Protein AF-A0A1J5CS60-F1 (afdb_monomer)

Secondary structure (DSSP, 8-state):
---------------------HHHHHHHHHHHHHHHHHHHHHHHHHHHTT-----PPPPPP-------------------PPPPPPHHHHHHHHHHHHHHHHHHHTT-HHHHHHHHHHHHHH-TT-HHHHHHHHHHHHHHHHHHHHHHHHHHHHTT-HHHHHHHHHHHHHH-HHHHHHHHHHHHHHHHHHT-HHHHHHHHHHHHHH-GGGTHHHHHHHHHHHHH--

Mean predicted aligned error: 16.59 Å

Solvent-accessible surface area (backbone atoms only — not comparable to full-atom values): 13637 Å² total; per-residue (Å²): 132,89,87,85,89,87,89,83,88,78,90,82,84,78,79,81,74,80,80,73,57,73,76,62,54,54,63,54,51,54,53,53,52,53,54,51,54,51,53,51,53,56,58,54,58,61,67,71,72,66,76,74,78,87,76,79,77,79,78,83,77,82,74,80,78,75,75,82,72,78,79,69,78,72,78,80,76,76,79,73,75,79,76,82,75,56,72,67,41,53,59,50,22,53,50,26,46,54,49,12,52,52,27,44,78,68,70,37,39,75,60,12,36,54,26,17,50,55,16,20,73,55,38,77,87,47,63,67,35,53,54,50,33,53,58,32,52,54,54,50,51,51,50,53,54,48,51,60,28,50,54,30,40,72,74,62,44,44,72,58,21,50,51,52,48,52,54,52,34,70,79,30,62,70,56,35,71,69,47,44,66,65,51,34,52,53,27,51,78,71,66,39,53,72,60,26,54,55,50,51,57,54,49,39,73,77,40,65,87,67,48,78,60,53,64,62,47,55,65,49,52,66,66,76,76,117

Foldseek 3Di:
DDDDDDDDDDDDPDDPPPPPDPVVVVVVVVVVVVVVVVVVVVVVVVVVPPDDDPDDDDDDDDDPDPDDDPDPPDPPPPPDDDDDQPPVLVVQLVVLQVVLVVCVVVVVLVRSLVSLVSSCVSVVPDVVSVVSNVVSVVSVVLVVLLVVLVVCLVVVVPVVSVVSQVVVCVVDVVSLQVCLVVNLVSCVVVVVLVVSLVSVVVNCVVVVVVPPVNVVSVVVVVVVVD

Nearest PDB structures (foldseek):
  8ffv-assembly1_D  TM=4.290E-01  e=7.542E-02  Homo sapiens
  2fbn-assembly1_B  TM=3.773E-01  e=1.662E-01  Plasmodium falciparum
  3edt-assembly1_B  TM=3.743E-01  e=3.270E-01  Homo sapiens
  9hmf-assembly1_K  TM=4.652E-01  e=1.197E+00  Campylobacter jejuni

Radius of gyration: 33.6 Å; Cα contacts (8 Å, |Δi|>4): 109; chains: 1; bounding box: 115×52×81 Å

Structure (mmCIF, N/CA/C/O backbone):
data_AF-A0A1J5CS60-F1
#
_entry.id   AF-A0A1J5CS60-F1
#
loop_
_atom_site.group_PDB
_atom_site.id
_atom_site.type_symbol
_atom_site.label_atom_id
_atom_site.label_alt_id
_atom_site.label_comp_id
_atom_site.label_asym_id
_atom_site.label_entity_id
_atom_site.label_seq_id
_atom_site.pdbx_PDB_ins_code
_atom_site.Cartn_x
_atom_site.Cartn_y
_atom_site.Cartn_z
_atom_site.occupancy
_atom_site.B_iso_or_equiv
_atom_site.auth_seq_id
_atom_site.auth_comp_id
_atom_site.auth_asym_id
_atom_site.auth_atom_id
_atom_site.pdbx_PDB_model_num
ATOM 1 N N . MET A 1 1 ? -62.841 38.268 1.922 1.00 39.94 1 MET A N 1
ATOM 2 C CA . MET A 1 1 ? -63.568 38.955 3.015 1.00 39.94 1 MET A CA 1
ATOM 3 C C . MET A 1 1 ? -63.271 38.228 4.320 1.00 39.94 1 MET A C 1
ATOM 5 O O . MET A 1 1 ? -62.945 37.050 4.265 1.00 39.94 1 MET A O 1
ATOM 9 N N . ASN A 1 2 ? -63.327 38.946 5.444 1.00 38.34 2 ASN A N 1
ATOM 10 C CA . ASN A 1 2 ? -63.118 38.467 6.828 1.00 38.34 2 ASN A CA 1
ATOM 11 C C . ASN A 1 2 ? -64.106 37.310 7.164 1.00 38.34 2 ASN A C 1
ATOM 13 O O . ASN A 1 2 ? -65.092 37.163 6.450 1.00 38.34 2 ASN A O 1
ATOM 17 N N . SER A 1 3 ? -64.004 36.463 8.196 1.00 44.97 3 SER A N 1
ATOM 18 C CA . SER A 1 3 ? -63.265 36.454 9.482 1.00 44.97 3 SER A CA 1
ATOM 19 C C . SER A 1 3 ? -62.973 34.966 9.871 1.00 44.97 3 SER A C 1
ATOM 21 O O . SER A 1 3 ? -63.228 34.096 9.049 1.00 44.97 3 SER A O 1
ATOM 23 N N . ALA A 1 4 ? -62.477 34.536 11.045 1.00 52.34 4 ALA A N 1
ATOM 24 C CA . ALA A 1 4 ? -62.174 35.194 12.325 1.00 52.34 4 ALA A CA 1
ATOM 25 C C . ALA A 1 4 ? -61.036 34.473 13.110 1.00 52.34 4 ALA A C 1
ATOM 27 O O . ALA A 1 4 ? -60.413 33.532 12.632 1.00 52.34 4 ALA A O 1
ATOM 28 N N . PHE A 1 5 ? -60.804 34.938 14.340 1.00 49.06 5 PHE A N 1
ATOM 29 C CA . PHE A 1 5 ? -59.931 34.408 15.395 1.00 49.06 5 PHE A CA 1
ATOM 30 C C . PHE A 1 5 ? -60.430 33.121 16.086 1.00 49.06 5 PHE A C 1
ATOM 32 O O . PHE A 1 5 ? -61.624 32.966 16.325 1.00 49.06 5 PHE A O 1
ATOM 39 N N . GLY A 1 6 ? -59.487 32.314 16.593 1.00 47.84 6 GLY A N 1
ATOM 40 C CA . GLY A 1 6 ? -59.702 31.356 17.687 1.00 47.84 6 GLY A CA 1
ATOM 41 C C . GLY A 1 6 ? -58.472 31.301 18.603 1.00 47.84 6 GLY A C 1
ATOM 42 O O . GLY A 1 6 ? -57.420 30.833 18.182 1.00 47.84 6 GLY A O 1
ATOM 43 N N . SER A 1 7 ? -58.583 31.816 19.834 1.00 51.94 7 SER A N 1
ATOM 44 C CA . SER A 1 7 ? -57.471 31.939 20.793 1.00 51.94 7 SER A CA 1
ATOM 45 C C . SER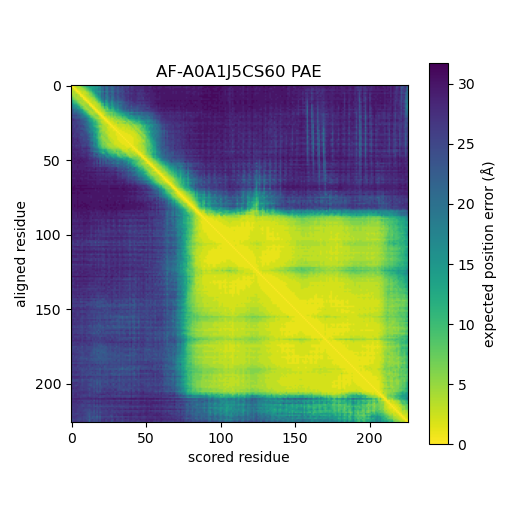 A 1 7 ? -57.743 31.158 22.080 1.00 51.94 7 SER A C 1
ATOM 47 O O . SER A 1 7 ? -58.648 31.512 22.834 1.00 51.94 7 SER A O 1
ATOM 49 N N . GLN A 1 8 ? -56.923 30.137 22.344 1.00 50.88 8 GLN A N 1
ATOM 50 C CA . GLN A 1 8 ? -56.640 29.539 23.657 1.00 50.88 8 GLN A CA 1
ATOM 51 C C . GLN A 1 8 ? -55.189 29.008 23.592 1.00 50.88 8 GLN A C 1
ATOM 53 O O . GLN A 1 8 ? -54.817 28.409 22.592 1.00 50.88 8 GLN A O 1
ATOM 58 N N . GLY A 1 9 ? -54.276 29.192 24.550 1.00 45.28 9 GLY A N 1
ATOM 59 C CA . GLY A 1 9 ? -54.386 29.800 25.877 1.00 45.28 9 GLY A CA 1
ATOM 60 C C . GLY A 1 9 ? -54.192 28.763 26.986 1.00 45.28 9 GLY A C 1
ATOM 61 O O . GLY A 1 9 ? -55.178 28.253 27.500 1.00 45.28 9 GLY A O 1
ATOM 62 N N . GLY A 1 10 ? -52.949 28.458 27.393 1.00 40.25 10 GLY A N 1
ATOM 63 C CA . GLY A 1 10 ? -52.738 27.463 28.460 1.00 40.25 10 GLY A CA 1
ATOM 64 C C . GLY A 1 10 ? -51.298 27.015 28.732 1.00 40.25 10 GLY A C 1
ATOM 65 O O . GLY A 1 10 ? -50.873 25.967 28.275 1.00 40.25 10 GLY A O 1
ATOM 66 N N . ARG A 1 11 ? -50.580 27.815 29.526 1.00 51.34 11 ARG A N 1
ATOM 67 C CA . ARG A 1 11 ? -49.440 27.473 30.409 1.00 51.34 11 ARG A CA 1
ATOM 68 C C . ARG A 1 11 ? -49.130 25.966 30.594 1.00 51.34 11 ARG A C 1
ATOM 70 O O . ARG A 1 11 ? -49.926 25.277 31.215 1.00 51.34 11 ARG A O 1
ATOM 77 N N . PHE A 1 12 ? -47.900 25.540 30.289 1.00 44.69 12 PHE A N 1
ATOM 78 C CA . PHE A 1 12 ? -47.184 24.495 31.050 1.00 44.69 12 PHE A CA 1
ATOM 79 C C . PHE A 1 12 ? -45.662 24.721 30.949 1.00 44.69 12 PHE A C 1
ATOM 81 O O . PHE A 1 12 ? -44.969 24.137 30.124 1.00 44.69 12 PHE A O 1
ATOM 88 N N . PHE A 1 13 ? -45.140 25.632 31.778 1.00 43.56 13 PHE A N 1
ATOM 89 C CA . PHE A 1 13 ? -43.696 25.819 31.972 1.00 43.56 13 PHE A CA 1
ATOM 90 C C . PHE A 1 13 ? -43.310 25.163 33.300 1.00 43.56 13 PHE A C 1
ATOM 92 O O . PHE A 1 13 ? -43.203 25.811 34.344 1.00 43.56 13 PHE A O 1
ATOM 99 N N . GLU A 1 14 ? -43.207 23.837 33.274 1.00 45.25 14 GLU A N 1
ATOM 100 C CA . GLU A 1 14 ? -42.973 23.043 34.473 1.00 45.25 14 GLU A CA 1
ATOM 101 C C . GLU A 1 14 ? -41.503 23.160 34.895 1.00 45.25 14 GLU A C 1
ATOM 103 O O . GLU A 1 14 ? -40.581 22.705 34.217 1.00 45.25 14 GLU A O 1
ATOM 108 N N . ARG A 1 15 ? -41.267 23.852 36.016 1.00 45.16 15 ARG A N 1
ATOM 109 C CA . ARG A 1 15 ? -39.932 23.998 36.602 1.00 45.16 15 ARG A CA 1
ATOM 110 C C . ARG A 1 15 ? -39.453 22.641 37.112 1.00 45.16 15 ARG A C 1
ATOM 112 O O . ARG A 1 15 ? -39.721 22.294 38.261 1.00 45.16 15 ARG A O 1
ATOM 119 N N . SER A 1 16 ? -38.640 21.954 36.315 1.00 45.25 16 SER A N 1
ATOM 120 C CA . SER A 1 16 ? -37.800 20.842 36.768 1.00 45.25 16 SER A CA 1
ATOM 121 C C . SER A 1 16 ? -36.762 21.327 37.788 1.00 45.25 16 SER A C 1
ATOM 123 O O . SER A 1 16 ? -35.587 21.518 37.473 1.00 45.25 16 SER A O 1
ATOM 125 N N . ARG A 1 17 ? -37.189 21.534 39.041 1.00 43.91 17 ARG A N 1
ATOM 126 C CA . ARG A 1 17 ? -36.279 21.597 40.187 1.00 43.91 17 ARG A CA 1
ATOM 127 C C . ARG A 1 17 ? -35.655 20.215 40.338 1.00 43.91 17 ARG A C 1
ATOM 129 O O . ARG A 1 17 ? -36.306 19.291 40.816 1.00 43.91 17 ARG A O 1
ATOM 136 N N . MET A 1 18 ? -34.396 20.082 39.933 1.00 45.91 18 MET A N 1
ATOM 137 C CA . MET A 1 18 ? -33.612 18.880 40.191 1.00 45.91 18 MET A CA 1
ATOM 138 C C . MET A 1 18 ? -33.364 18.743 41.699 1.00 45.91 18 MET A C 1
ATOM 140 O O . MET A 1 18 ? -32.373 19.247 42.222 1.00 45.91 18 MET A O 1
ATOM 144 N N . ASN A 1 19 ? -34.254 18.035 42.397 1.00 48.12 19 ASN A N 1
ATOM 145 C CA . ASN A 1 19 ? -33.949 17.456 43.703 1.00 48.12 19 ASN A CA 1
ATOM 146 C C . ASN A 1 19 ? -32.934 16.322 43.489 1.00 48.12 19 ASN A C 1
ATOM 148 O O . ASN A 1 19 ? -33.299 15.154 43.356 1.00 48.12 19 ASN A O 1
ATOM 152 N N . MET A 1 20 ? -31.646 16.664 43.424 1.00 48.72 20 MET A N 1
ATOM 153 C CA . MET A 1 20 ? -30.581 15.678 43.596 1.00 48.72 20 MET A CA 1
ATOM 154 C C . MET A 1 20 ? -30.631 15.198 45.048 1.00 48.72 20 MET A C 1
ATOM 156 O O . MET A 1 20 ? -30.431 16.000 45.959 1.00 48.72 20 MET A O 1
ATOM 160 N N . SER A 1 21 ? -30.923 13.912 45.276 1.00 55.56 21 SER A N 1
ATOM 161 C CA . SER A 1 21 ? -30.860 13.355 46.630 1.00 55.56 21 SER A CA 1
ATOM 162 C C . SER A 1 21 ? -29.424 13.417 47.159 1.00 55.56 21 SER A C 1
ATOM 164 O O . SER A 1 21 ? -28.458 13.273 46.399 1.00 55.56 21 SER A O 1
ATOM 166 N N . SER A 1 22 ? -29.295 13.623 48.472 1.00 58.19 22 SER A N 1
ATOM 167 C CA . SER A 1 22 ? -28.025 13.686 49.213 1.00 58.19 22 SER A CA 1
ATOM 168 C C . SER A 1 22 ? -27.067 12.549 48.860 1.00 58.19 22 SER A C 1
ATOM 170 O O . SER A 1 22 ? -25.858 12.746 48.747 1.00 58.19 22 SER A O 1
ATOM 172 N N . ASP A 1 23 ? -27.622 11.370 48.609 1.00 57.97 23 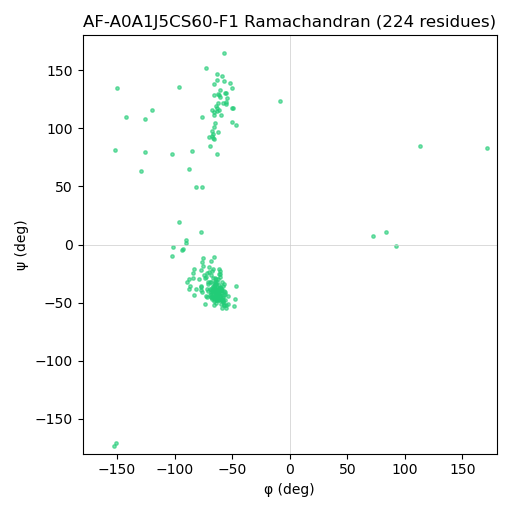ASP A N 1
ATOM 173 C CA . ASP A 1 23 ? -26.885 10.117 48.452 1.00 57.97 23 ASP A CA 1
ATOM 174 C C . ASP A 1 23 ? -26.075 10.086 47.147 1.00 57.97 23 ASP A C 1
ATOM 176 O O . ASP A 1 23 ? -25.055 9.403 47.055 1.00 57.97 23 ASP A O 1
ATOM 180 N N . ARG A 1 24 ? -26.475 10.872 46.134 1.00 53.62 24 ARG A N 1
ATOM 181 C CA . ARG A 1 24 ? -25.712 11.001 44.880 1.00 53.62 24 ARG A CA 1
ATOM 182 C C . ARG A 1 24 ? -24.568 12.010 44.970 1.00 53.62 24 ARG A C 1
ATOM 184 O O . ARG A 1 24 ? -23.639 11.908 44.174 1.00 53.62 24 ARG A O 1
ATOM 191 N N . LEU A 1 25 ? -24.594 12.950 45.918 1.00 55.19 25 LEU A N 1
ATOM 192 C CA . LEU A 1 25 ? -23.499 13.912 46.108 1.00 55.19 25 LEU A CA 1
ATOM 193 C C . LEU A 1 25 ? -22.254 13.245 46.711 1.00 55.19 25 LEU A C 1
ATOM 195 O O . LEU A 1 25 ? -21.144 13.532 46.264 1.00 55.19 25 LEU A O 1
ATOM 199 N N . GLY A 1 26 ? -22.430 12.300 47.643 1.00 59.56 26 GLY A N 1
ATOM 200 C CA . GLY A 1 26 ? -21.318 11.561 48.259 1.00 59.56 26 GLY A CA 1
ATOM 201 C C . GLY A 1 26 ? -20.449 10.814 47.240 1.00 59.56 26 GLY A C 1
ATOM 202 O O . GLY A 1 26 ? -19.235 10.997 47.209 1.00 59.56 26 GLY A O 1
ATOM 203 N N . VAL A 1 27 ? -21.071 10.052 46.332 1.00 67.06 27 VAL A N 1
ATOM 204 C CA . VAL A 1 27 ? -20.361 9.236 45.321 1.00 67.06 27 VAL A CA 1
ATOM 205 C C . VAL A 1 27 ? -19.555 10.088 44.324 1.00 67.06 27 VAL A C 1
ATOM 207 O O . VAL A 1 27 ? -18.525 9.644 43.812 1.00 67.06 27 VAL A O 1
ATOM 210 N N . TRP A 1 28 ? -19.999 11.318 44.043 1.00 67.00 28 TRP A N 1
ATOM 211 C CA . TRP A 1 28 ? -19.264 12.252 43.182 1.00 67.00 28 TRP A CA 1
ATOM 212 C C . TRP A 1 28 ? -18.070 12.898 43.896 1.00 67.00 28 TRP A C 1
ATOM 214 O O . TRP A 1 28 ? -17.006 13.029 43.289 1.00 67.00 28 TRP A O 1
ATOM 224 N N . LEU A 1 29 ? -18.218 13.248 45.178 1.00 68.88 29 LEU A N 1
ATOM 225 C CA . LEU A 1 29 ? -17.122 13.757 46.009 1.00 68.88 29 LEU A CA 1
ATOM 226 C C . LEU A 1 29 ? -16.009 12.715 46.187 1.00 68.88 29 LEU A C 1
ATOM 228 O O . LEU A 1 29 ? -14.842 13.038 45.965 1.00 68.88 29 LEU A O 1
ATOM 232 N N . ASP A 1 30 ? -16.359 11.461 46.482 1.00 73.00 30 ASP A N 1
ATOM 233 C CA . ASP A 1 30 ? -15.384 10.376 46.675 1.00 73.00 30 ASP A CA 1
ATOM 234 C C . ASP A 1 30 ? -14.533 10.133 45.416 1.00 73.00 30 ASP A C 1
ATOM 236 O O . ASP A 1 30 ? -13.304 10.039 45.469 1.00 73.00 30 ASP A O 1
ATOM 240 N N . ARG A 1 31 ? -15.175 10.116 44.238 1.00 78.06 31 ARG A N 1
ATOM 241 C CA . ARG A 1 31 ? -14.473 9.962 42.954 1.00 78.06 31 ARG A CA 1
ATOM 242 C C . ARG A 1 31 ? -13.563 11.148 42.632 1.00 78.06 31 ARG A C 1
ATOM 244 O O . ARG A 1 31 ? -12.471 10.934 42.107 1.00 78.06 31 ARG A O 1
ATOM 251 N N . ALA A 1 32 ? -13.970 12.374 42.960 1.00 77.50 32 ALA A N 1
ATOM 252 C CA . ALA A 1 32 ? -13.137 13.560 42.763 1.00 77.50 32 ALA A CA 1
ATOM 253 C C . ALA A 1 32 ? -11.889 13.547 43.668 1.00 77.50 32 ALA A C 1
ATOM 255 O O . ALA A 1 32 ? -10.787 13.844 43.201 1.00 77.50 32 ALA A O 1
ATOM 256 N N . ILE A 1 33 ? -12.041 13.143 44.935 1.00 80.75 33 ILE A N 1
ATOM 257 C CA . ILE A 1 33 ? -10.931 12.997 45.889 1.00 80.75 33 ILE A CA 1
ATOM 258 C C . ILE A 1 33 ? -9.946 11.925 45.406 1.00 80.75 33 ILE A C 1
ATOM 260 O O . ILE A 1 33 ? -8.737 12.162 45.391 1.00 80.75 33 ILE A O 1
ATOM 264 N N . LEU A 1 34 ? -10.443 10.775 44.942 1.00 80.25 34 LEU A N 1
ATOM 265 C CA . LEU A 1 34 ? -9.596 9.667 44.494 1.00 80.25 34 LEU A CA 1
ATOM 266 C C . LEU A 1 34 ? -8.757 10.037 43.254 1.00 80.25 34 LEU A C 1
ATOM 268 O O . LEU A 1 34 ? -7.566 9.727 43.206 1.00 80.25 34 LEU A O 1
ATOM 272 N N . VAL A 1 35 ? -9.325 10.784 42.299 1.00 83.75 35 VAL A N 1
ATOM 273 C CA . VAL A 1 35 ? -8.575 11.335 41.151 1.00 83.75 35 VAL A CA 1
ATOM 274 C C . VAL A 1 35 ? -7.502 12.336 41.601 1.00 83.75 35 VAL A C 1
ATOM 276 O O . VAL A 1 35 ? -6.379 12.294 41.095 1.00 83.75 35 VAL A O 1
ATOM 279 N N . LEU A 1 36 ? -7.806 13.204 42.575 1.00 83.75 36 LEU A N 1
ATOM 280 C CA . LEU A 1 36 ? -6.845 14.176 43.108 1.00 83.75 36 LEU A CA 1
ATOM 281 C C . LEU A 1 36 ? -5.646 13.484 43.784 1.00 83.75 36 LEU A C 1
ATOM 283 O O . LEU A 1 36 ? -4.498 13.846 43.525 1.00 83.75 36 LEU A O 1
ATOM 287 N N . VAL A 1 37 ? -5.899 12.460 44.606 1.00 83.12 37 VAL A N 1
ATOM 288 C CA . VAL A 1 37 ? -4.853 11.687 45.300 1.00 83.12 37 VAL A CA 1
ATOM 289 C C . VAL A 1 37 ? -3.951 10.953 44.304 1.00 83.12 37 VAL A C 1
ATOM 291 O O . VAL A 1 37 ? -2.727 11.036 44.415 1.00 83.12 37 VAL A O 1
ATOM 294 N N . VAL A 1 38 ? -4.523 10.304 43.282 1.00 82.25 38 VAL A N 1
ATOM 295 C CA . VAL A 1 38 ? -3.739 9.643 42.222 1.00 82.25 38 VAL A CA 1
ATOM 296 C C . VAL A 1 38 ? -2.876 10.655 41.457 1.00 82.25 38 VAL A C 1
ATOM 298 O O . VAL A 1 38 ? -1.692 10.401 41.233 1.00 82.25 38 VAL A O 1
ATOM 301 N N . ALA A 1 39 ? -3.414 11.833 41.121 1.00 78.31 39 ALA A N 1
ATOM 302 C CA . ALA A 1 39 ? -2.652 12.884 40.444 1.00 78.31 39 ALA A CA 1
ATOM 303 C C . ALA A 1 39 ? -1.467 13.402 41.286 1.00 78.31 39 ALA A C 1
ATOM 305 O O . ALA A 1 39 ? -0.387 13.648 40.743 1.00 78.31 39 ALA A O 1
ATOM 306 N N . ILE A 1 40 ? -1.635 13.530 42.608 1.00 78.00 40 ILE A N 1
ATOM 307 C CA . ILE A 1 40 ? -0.562 13.931 43.533 1.00 78.00 40 ILE A CA 1
ATOM 308 C C . ILE A 1 40 ? 0.534 12.855 43.602 1.00 78.00 40 ILE A C 1
ATOM 310 O O . ILE A 1 40 ? 1.716 13.187 43.491 1.00 78.00 40 ILE A O 1
ATOM 314 N N . LEU A 1 41 ? 0.166 11.573 43.713 1.00 75.12 41 LEU A N 1
ATOM 315 C CA . LEU A 1 41 ? 1.128 10.464 43.780 1.00 75.12 41 LEU A CA 1
ATOM 316 C C . LEU A 1 41 ? 1.949 10.318 42.488 1.00 75.12 41 LEU A C 1
ATOM 318 O O . LEU A 1 41 ? 3.175 10.211 42.551 1.00 75.12 41 LEU A O 1
ATOM 322 N N . VAL A 1 42 ? 1.307 10.394 41.316 1.00 72.75 42 VAL A N 1
ATOM 323 C CA . VAL A 1 42 ? 2.000 10.338 40.013 1.00 72.75 42 VAL A CA 1
ATOM 324 C C . VAL A 1 42 ? 2.969 11.516 39.850 1.00 72.75 42 VAL A C 1
ATOM 326 O O . VAL A 1 42 ? 4.100 11.337 39.392 1.00 72.75 42 VAL A O 1
ATOM 329 N N . ARG A 1 43 ? 2.572 12.722 40.279 1.00 64.50 43 ARG A N 1
ATOM 330 C CA . ARG A 1 43 ? 3.419 13.923 40.194 1.00 64.50 43 ARG A CA 1
ATOM 331 C C . ARG A 1 43 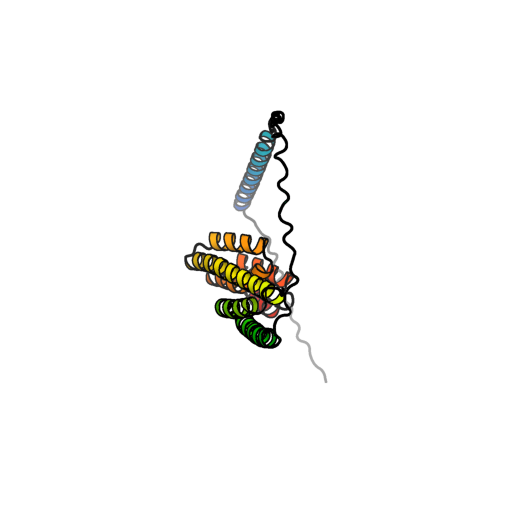? 4.593 13.892 41.180 1.00 64.50 43 ARG A C 1
ATOM 333 O O . ARG A 1 43 ? 5.668 14.385 40.845 1.00 64.50 43 ARG A O 1
ATOM 340 N N . GLY A 1 44 ? 4.414 13.276 42.351 1.00 59.66 44 GLY A N 1
ATOM 341 C CA . GLY A 1 44 ? 5.487 13.022 43.317 1.00 59.66 44 GLY A CA 1
ATOM 342 C C . GLY A 1 44 ? 6.529 12.024 42.802 1.00 59.66 44 GLY A C 1
ATOM 343 O O . GLY A 1 44 ? 7.727 12.294 42.878 1.00 59.66 44 GLY A O 1
ATOM 344 N N . ALA A 1 45 ? 6.090 10.913 42.199 1.00 57.75 45 ALA A N 1
ATOM 345 C CA . ALA A 1 45 ? 6.985 9.892 41.647 1.00 57.75 45 ALA A CA 1
ATOM 346 C C . ALA A 1 45 ? 7.911 10.438 40.540 1.00 57.75 45 ALA A C 1
ATOM 348 O O . ALA A 1 45 ? 9.092 10.086 40.479 1.00 57.75 45 ALA A O 1
ATOM 349 N N . PHE A 1 46 ? 7.410 11.351 39.700 1.00 51.62 46 PHE A N 1
ATOM 350 C CA . PHE A 1 46 ? 8.182 11.922 38.590 1.00 51.62 46 PHE A CA 1
ATOM 351 C C . PHE A 1 46 ? 9.345 12.827 39.046 1.00 51.62 46 PHE A C 1
ATOM 353 O O . PHE A 1 46 ? 10.349 12.948 38.345 1.00 51.62 46 PHE A O 1
ATOM 360 N N . LEU A 1 47 ? 9.251 13.436 40.235 1.00 55.47 47 LEU A N 1
ATOM 361 C CA . LEU A 1 47 ? 10.297 14.310 40.786 1.00 55.47 47 LEU A CA 1
ATOM 362 C C . LEU A 1 47 ? 11.505 13.548 41.358 1.00 55.47 47 LEU A C 1
ATOM 364 O O . LEU A 1 47 ? 12.597 14.110 41.433 1.00 55.47 47 LEU A O 1
ATOM 368 N N . VAL A 1 48 ? 11.344 12.273 41.728 1.00 54.47 48 VAL A N 1
ATOM 369 C CA . VAL A 1 48 ? 12.413 11.472 42.355 1.00 54.47 48 VAL A CA 1
ATOM 370 C C . VAL A 1 48 ? 13.361 10.850 41.317 1.00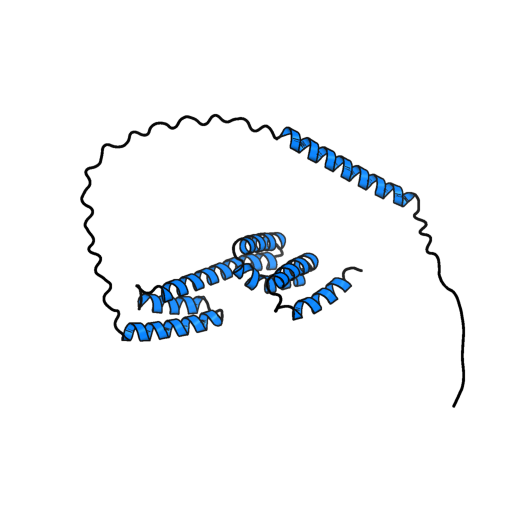 54.47 48 VAL A C 1
ATOM 372 O O . VAL A 1 48 ? 14.551 10.691 41.582 1.00 54.47 48 VAL A O 1
ATOM 375 N N . LEU A 1 49 ? 12.878 10.563 40.103 1.00 52.69 49 LEU A N 1
ATOM 376 C CA . LEU A 1 49 ? 13.642 9.866 39.053 1.00 52.69 49 LEU A CA 1
ATOM 377 C C . LEU A 1 49 ? 14.451 10.794 38.118 1.00 52.69 49 LEU A C 1
ATOM 379 O O . LEU A 1 49 ? 15.131 10.324 37.207 1.00 52.69 49 LEU A O 1
ATOM 383 N N . GLY A 1 50 ? 14.428 12.113 38.343 1.00 48.22 50 GLY A N 1
ATOM 384 C CA . GLY A 1 50 ? 15.078 13.104 37.469 1.00 48.22 50 GLY A CA 1
ATOM 385 C C . GLY A 1 50 ? 16.611 13.202 37.564 1.00 48.22 50 GLY A C 1
ATOM 386 O O . GLY A 1 50 ? 17.236 13.840 36.715 1.00 48.22 50 GLY A O 1
ATOM 387 N N . ARG A 1 51 ? 17.255 12.591 38.569 1.00 54.25 51 ARG A N 1
ATOM 388 C CA . ARG A 1 51 ? 18.718 12.666 38.755 1.00 54.25 51 ARG A CA 1
ATOM 389 C C . ARG A 1 51 ? 19.456 11.609 37.928 1.00 54.25 51 ARG A C 1
ATOM 391 O O . ARG A 1 51 ? 19.899 10.592 38.454 1.00 54.25 51 ARG A O 1
ATOM 398 N N . ARG A 1 52 ? 19.654 11.886 36.634 1.00 55.91 52 ARG A N 1
ATOM 399 C CA . ARG A 1 52 ? 20.603 11.120 35.805 1.00 55.91 52 ARG A CA 1
ATOM 400 C C . ARG A 1 52 ? 22.025 11.253 36.383 1.00 55.91 52 ARG A C 1
ATOM 402 O O . ARG A 1 52 ? 22.480 12.388 36.555 1.00 55.91 52 ARG A O 1
ATOM 409 N N . PRO A 1 53 ? 22.754 10.154 36.654 1.00 52.72 53 PRO A N 1
ATOM 410 C CA . PRO A 1 53 ? 24.165 10.244 37.006 1.00 52.72 53 PRO A CA 1
ATOM 411 C C . PRO A 1 53 ? 24.959 10.772 35.805 1.00 52.72 53 PRO A C 1
ATOM 413 O O . PRO A 1 53 ? 24.737 10.356 34.666 1.00 52.72 53 PRO A O 1
ATOM 416 N N . LYS A 1 54 ? 25.907 11.684 36.053 1.00 51.34 54 LYS A N 1
ATOM 417 C CA . LYS A 1 54 ? 26.888 12.101 35.044 1.00 51.34 54 LYS A CA 1
ATOM 418 C C . LYS A 1 54 ? 27.848 10.938 34.796 1.00 51.34 54 LYS A C 1
ATOM 420 O O . LYS A 1 54 ? 28.842 10.801 35.502 1.00 51.34 54 LYS A O 1
ATOM 425 N N . VAL A 1 55 ? 27.543 10.104 33.807 1.00 59.22 55 VAL A N 1
ATOM 426 C CA . VAL A 1 55 ? 28.488 9.105 33.298 1.00 59.22 55 VAL A CA 1
ATOM 427 C C . VAL A 1 55 ? 29.649 9.865 32.659 1.00 59.22 55 VAL A C 1
ATOM 429 O O . VAL A 1 55 ? 29.461 10.535 31.643 1.00 59.22 55 VAL A O 1
ATOM 432 N N . LEU A 1 56 ? 30.837 9.801 33.269 1.00 58.78 56 LEU A N 1
ATOM 433 C CA . LEU A 1 56 ? 32.055 10.271 32.615 1.00 58.78 56 LEU A CA 1
ATOM 434 C C . LEU A 1 56 ? 32.298 9.384 31.392 1.00 58.78 56 LEU A C 1
ATOM 436 O O . LEU A 1 56 ? 32.467 8.172 31.523 1.00 58.78 56 LEU A O 1
ATOM 440 N N . LEU A 1 57 ? 32.315 9.995 30.210 1.00 67.38 57 LEU A N 1
ATOM 441 C CA . LEU A 1 57 ? 32.746 9.319 28.992 1.00 67.38 57 LEU A CA 1
ATOM 442 C C . LEU A 1 57 ? 34.241 8.981 29.121 1.00 67.38 57 LEU A C 1
ATOM 444 O O . LEU A 1 57 ? 35.025 9.883 29.436 1.00 67.38 57 LEU A O 1
ATOM 448 N N . PRO A 1 58 ? 34.662 7.725 28.884 1.00 63.94 58 PRO A N 1
ATOM 449 C CA . PRO A 1 58 ? 36.079 7.405 28.796 1.00 63.94 58 PRO A CA 1
ATOM 450 C C . PRO A 1 58 ? 36.696 8.140 27.600 1.00 63.94 58 PRO A C 1
ATOM 452 O O . PRO A 1 58 ? 36.075 8.272 26.543 1.00 63.94 58 PRO A O 1
ATOM 455 N N . LEU A 1 59 ? 37.924 8.629 27.780 1.00 66.19 59 LEU A N 1
ATOM 456 C CA . LEU A 1 59 ? 38.675 9.315 26.728 1.00 66.19 59 LEU A CA 1
ATOM 457 C C . LEU A 1 59 ? 38.861 8.396 25.505 1.00 66.19 59 LEU A C 1
ATOM 459 O O . LEU A 1 59 ? 39.047 7.188 25.679 1.00 66.19 59 LEU A O 1
ATOM 463 N N . PRO A 1 60 ? 38.842 8.941 24.274 1.00 58.28 60 PRO A N 1
ATOM 464 C CA . PRO A 1 60 ? 39.038 8.141 23.074 1.00 58.28 60 PRO A CA 1
ATOM 465 C C . PRO A 1 60 ? 40.442 7.531 23.079 1.00 58.28 60 PRO A C 1
ATOM 467 O O . PRO A 1 60 ? 41.446 8.244 23.048 1.00 58.28 60 PRO A O 1
ATOM 470 N N . VAL A 1 61 ? 40.507 6.200 23.099 1.00 64.31 61 VAL A N 1
ATOM 471 C CA . VAL A 1 61 ? 41.761 5.467 22.916 1.00 64.31 61 VAL A CA 1
ATOM 472 C C . VAL A 1 61 ? 42.283 5.786 21.518 1.00 64.31 61 VAL A C 1
ATOM 474 O O . VAL A 1 61 ? 41.585 5.574 20.526 1.00 64.31 61 VAL A O 1
ATOM 477 N N . ALA A 1 62 ? 43.500 6.323 21.438 1.00 51.19 62 ALA A N 1
ATOM 478 C CA . ALA A 1 62 ? 44.133 6.643 20.168 1.00 51.19 62 ALA A CA 1
ATOM 479 C C . ALA A 1 62 ? 44.410 5.348 19.391 1.00 51.19 62 ALA A C 1
ATOM 481 O O . ALA A 1 62 ? 45.368 4.629 19.680 1.00 51.19 62 ALA A O 1
ATOM 482 N N . PHE A 1 63 ? 43.562 5.041 18.408 1.00 61.44 63 PHE A N 1
ATOM 483 C CA . PHE A 1 63 ? 43.819 3.946 17.482 1.00 61.44 63 PHE A CA 1
ATOM 484 C C . PHE A 1 63 ? 45.117 4.238 16.714 1.00 61.44 63 PHE A C 1
ATOM 486 O O . PHE A 1 63 ? 45.247 5.331 16.152 1.00 61.44 63 PHE A O 1
ATOM 493 N N . PRO A 1 64 ? 46.077 3.296 16.659 1.00 62.72 64 PRO A N 1
ATOM 494 C CA . PRO A 1 64 ? 47.273 3.477 15.854 1.00 62.72 64 PRO A CA 1
ATOM 495 C C . PRO A 1 64 ? 46.858 3.576 14.386 1.00 62.72 64 PRO A C 1
ATOM 497 O O . PRO A 1 64 ? 46.330 2.621 13.816 1.00 62.72 64 PRO A O 1
ATOM 500 N N . VAL A 1 65 ? 47.086 4.741 13.778 1.00 59.84 65 VAL A N 1
ATOM 501 C CA . VAL A 1 65 ? 46.870 4.943 12.342 1.00 59.84 65 VAL A CA 1
ATOM 502 C C . VAL A 1 65 ? 47.801 3.975 11.605 1.00 59.84 65 VAL A C 1
ATOM 504 O O . VAL A 1 65 ? 49.021 4.111 11.742 1.00 59.84 65 VAL A O 1
ATOM 507 N N . PRO A 1 66 ? 47.282 2.984 10.854 1.00 60.03 66 PRO A N 1
ATOM 508 C CA . PRO A 1 66 ? 48.140 2.050 10.146 1.00 60.03 66 PRO A CA 1
ATOM 509 C C . PRO A 1 66 ? 48.974 2.824 9.124 1.00 60.03 66 PRO A C 1
ATOM 511 O O . PRO A 1 66 ? 48.439 3.623 8.350 1.00 60.03 66 PRO A O 1
ATOM 514 N N . ALA A 1 67 ? 50.290 2.596 9.146 1.00 57.44 67 ALA A N 1
ATOM 515 C CA . ALA A 1 67 ? 51.235 3.264 8.262 1.00 57.44 67 ALA A CA 1
ATOM 516 C C . ALA A 1 67 ? 50.766 3.164 6.804 1.00 57.44 67 ALA A C 1
ATOM 518 O O . ALA A 1 67 ? 50.338 2.095 6.366 1.00 57.44 67 ALA A O 1
ATOM 519 N N . ALA A 1 68 ? 50.832 4.289 6.085 1.00 57.59 68 ALA A N 1
ATOM 520 C CA . ALA A 1 68 ? 50.208 4.477 4.779 1.00 57.59 68 ALA A CA 1
ATOM 521 C C . ALA A 1 68 ? 50.471 3.296 3.829 1.00 57.59 68 ALA A C 1
ATOM 523 O O . ALA A 1 68 ? 51.550 3.170 3.244 1.00 57.59 68 ALA A O 1
ATOM 524 N N . SER A 1 69 ? 49.456 2.440 3.668 1.00 56.62 69 SER A N 1
ATOM 525 C CA . SER A 1 69 ? 49.490 1.360 2.689 1.00 56.62 69 SER A CA 1
ATOM 526 C C . SER A 1 69 ? 49.704 1.988 1.318 1.00 56.62 69 SER A C 1
ATOM 528 O O . SER A 1 69 ? 48.942 2.874 0.918 1.00 56.62 69 SER A O 1
ATOM 530 N N . ARG A 1 70 ? 50.785 1.581 0.640 1.00 58.69 70 ARG A N 1
ATOM 531 C CA . ARG A 1 70 ? 51.211 2.151 -0.644 1.00 58.69 70 ARG A CA 1
ATOM 532 C C . ARG A 1 70 ? 50.010 2.192 -1.577 1.00 58.69 70 ARG A C 1
ATOM 534 O O . ARG A 1 70 ? 49.452 1.145 -1.901 1.00 58.69 70 ARG A O 1
ATOM 541 N N . ALA A 1 71 ? 49.616 3.398 -1.981 1.00 57.53 71 ALA A N 1
ATOM 542 C CA . ALA A 1 71 ? 48.449 3.607 -2.817 1.00 57.53 71 ALA A CA 1
ATOM 543 C C . ALA A 1 71 ? 48.657 2.907 -4.165 1.00 57.53 71 ALA A C 1
ATOM 545 O O . ALA A 1 71 ? 49.285 3.453 -5.071 1.00 57.53 71 ALA A O 1
ATOM 546 N N . VAL A 1 72 ? 48.126 1.688 -4.288 1.00 68.25 72 VAL A N 1
ATOM 547 C CA . VAL A 1 72 ? 47.959 1.029 -5.580 1.00 68.25 72 VAL A CA 1
ATOM 548 C C . VAL A 1 72 ? 47.140 2.001 -6.428 1.00 68.25 72 VAL A C 1
ATOM 550 O O . VAL A 1 72 ? 46.042 2.372 -5.992 1.00 68.25 72 VAL A O 1
ATOM 553 N N . PRO A 1 73 ? 47.646 2.465 -7.586 1.00 66.12 73 PRO A N 1
ATOM 554 C CA . PRO A 1 73 ? 46.878 3.355 -8.437 1.00 66.12 73 PRO A CA 1
ATOM 555 C C . PRO A 1 73 ? 45.603 2.612 -8.820 1.00 66.12 73 PRO A C 1
ATOM 557 O O . PRO A 1 73 ? 45.652 1.597 -9.518 1.00 66.12 73 PRO A O 1
ATOM 560 N N . ARG A 1 74 ? 44.459 3.078 -8.300 1.00 67.31 74 ARG A N 1
ATOM 561 C CA . ARG A 1 74 ? 43.160 2.497 -8.644 1.00 67.31 74 ARG A CA 1
ATOM 562 C C . ARG A 1 74 ? 43.063 2.537 -10.168 1.00 67.31 74 ARG A C 1
ATOM 564 O O . ARG A 1 74 ? 43.268 3.620 -10.722 1.00 67.31 74 ARG A O 1
ATOM 571 N N . PRO A 1 75 ? 42.796 1.405 -10.847 1.00 68.31 75 PRO A N 1
ATOM 572 C CA . PRO A 1 75 ? 42.702 1.410 -12.295 1.00 68.31 75 PRO A CA 1
ATOM 573 C C . PRO A 1 75 ? 41.655 2.447 -12.682 1.00 68.31 75 PRO A C 1
ATOM 575 O O . PRO A 1 75 ? 40.520 2.398 -12.202 1.00 68.31 75 PRO A O 1
ATOM 578 N N . VAL A 1 76 ? 42.056 3.418 -13.504 1.00 65.50 76 VAL A N 1
ATOM 579 C CA . VAL A 1 76 ? 41.136 4.420 -14.034 1.00 65.50 76 VAL A CA 1
ATOM 580 C C . VAL A 1 76 ? 40.202 3.673 -14.971 1.00 65.50 76 VAL A C 1
ATOM 582 O O . VAL A 1 76 ? 40.521 3.440 -16.137 1.00 65.50 76 VAL A O 1
ATOM 585 N N . VAL A 1 77 ? 39.060 3.244 -14.434 1.00 69.69 77 VAL A N 1
ATOM 586 C CA . VAL A 1 77 ? 37.969 2.667 -15.211 1.00 69.69 77 VAL A CA 1
ATOM 587 C C . VAL A 1 77 ? 37.447 3.791 -16.094 1.00 69.69 77 VAL A C 1
ATOM 589 O O . VAL A 1 77 ? 36.599 4.579 -15.682 1.00 69.69 77 VAL A O 1
ATOM 592 N N . MET A 1 78 ? 38.021 3.892 -17.295 1.00 54.03 78 MET A N 1
ATOM 593 C CA . MET A 1 78 ? 37.576 4.780 -18.361 1.00 54.03 78 MET A CA 1
ATOM 594 C C . MET A 1 78 ? 36.075 4.577 -18.537 1.00 54.03 78 MET A C 1
ATOM 596 O O . MET A 1 78 ? 35.639 3.547 -19.057 1.00 54.03 78 MET A O 1
ATOM 600 N N . TYR A 1 79 ? 35.286 5.545 -18.068 1.00 62.62 79 TYR A N 1
ATOM 601 C CA . TYR A 1 79 ? 33.837 5.506 -18.181 1.00 62.62 79 TYR A CA 1
ATOM 602 C C . TYR A 1 79 ? 33.484 5.608 -19.661 1.00 62.62 79 TYR A C 1
ATOM 604 O O . TYR A 1 79 ? 33.445 6.694 -20.241 1.00 62.62 79 TYR A O 1
ATOM 612 N N . ARG A 1 80 ? 33.281 4.455 -20.303 1.00 57.56 80 ARG A N 1
ATOM 613 C CA . ARG A 1 80 ? 32.826 4.404 -21.686 1.00 57.56 80 ARG A CA 1
ATOM 614 C C . ARG A 1 80 ? 31.409 4.981 -21.695 1.00 57.56 80 ARG A C 1
ATOM 616 O O . ARG A 1 80 ? 30.533 4.353 -21.100 1.00 57.56 80 ARG A O 1
ATOM 623 N N . PRO A 1 81 ? 31.161 6.138 -22.339 1.00 55.38 81 PRO A N 1
ATOM 624 C CA . PRO A 1 81 ? 29.824 6.710 -22.366 1.00 55.38 81 PRO A CA 1
ATOM 625 C C . PRO A 1 81 ? 28.855 5.684 -22.971 1.00 55.38 81 PRO A C 1
ATOM 627 O O . PRO A 1 81 ? 29.243 4.963 -23.904 1.00 55.38 81 PRO A O 1
ATOM 630 N N . PRO A 1 82 ? 27.624 5.571 -22.440 1.00 61.56 82 PRO A N 1
ATOM 631 C CA . PRO A 1 82 ? 26.695 4.534 -22.861 1.00 61.56 82 PRO A CA 1
ATOM 632 C C . PRO A 1 82 ? 26.469 4.615 -24.372 1.00 61.56 82 PRO A C 1
ATOM 634 O O . PRO A 1 82 ? 26.197 5.683 -24.928 1.00 61.56 82 PRO A O 1
ATOM 637 N N . ARG A 1 83 ? 26.594 3.469 -25.057 1.00 63.91 83 ARG A N 1
ATOM 638 C CA . ARG A 1 83 ? 26.219 3.366 -26.473 1.00 63.91 83 ARG A CA 1
ATOM 639 C C . ARG A 1 83 ? 24.768 3.826 -26.602 1.00 63.91 83 ARG A C 1
ATOM 641 O O . ARG A 1 83 ? 23.919 3.339 -25.859 1.00 63.91 83 ARG A O 1
ATOM 648 N N . LYS A 1 84 ? 24.488 4.733 -27.547 1.00 69.81 84 LYS A N 1
ATOM 649 C CA . LYS A 1 84 ? 23.116 5.163 -27.861 1.00 69.81 84 LYS A CA 1
ATOM 650 C C . LYS A 1 84 ? 22.253 3.914 -28.071 1.00 69.81 84 LYS A C 1
ATOM 652 O O . LYS A 1 84 ? 22.547 3.123 -28.967 1.00 69.81 84 LYS A O 1
ATOM 657 N N . VAL A 1 85 ? 21.241 3.728 -27.224 1.00 76.62 85 VAL A N 1
ATOM 658 C CA . VAL A 1 85 ? 20.355 2.557 -27.280 1.00 76.62 85 VAL A CA 1
ATOM 659 C C . VAL A 1 85 ? 19.647 2.512 -28.642 1.00 76.62 85 VAL A C 1
ATOM 661 O O . VAL A 1 85 ? 19.144 3.550 -29.085 1.00 76.62 85 VAL A O 1
ATOM 664 N N . PRO A 1 86 ? 19.612 1.354 -29.332 1.00 80.38 86 PRO A N 1
ATOM 665 C CA . PRO A 1 86 ? 18.931 1.212 -30.613 1.00 80.38 86 PRO A CA 1
ATOM 666 C C . PRO A 1 86 ? 17.478 1.715 -30.568 1.00 80.38 86 PRO A C 1
ATOM 668 O O . PRO A 1 86 ? 16.752 1.401 -29.621 1.00 80.38 86 PRO A O 1
ATOM 671 N N . PRO A 1 87 ? 16.994 2.426 -31.606 1.00 78.62 87 PRO A N 1
ATOM 672 C CA . PRO A 1 87 ? 15.649 3.009 -31.603 1.00 78.62 87 PRO A CA 1
ATOM 673 C C . PRO A 1 87 ? 14.532 1.960 -31.458 1.00 78.62 87 PRO A C 1
ATOM 675 O O . PRO A 1 87 ? 13.484 2.250 -30.884 1.00 78.62 87 PRO A O 1
ATOM 678 N N . MET A 1 88 ? 14.769 0.718 -31.902 1.00 80.75 88 MET A N 1
ATOM 679 C CA . MET A 1 88 ? 13.834 -0.395 -31.698 1.00 80.75 88 MET A CA 1
ATOM 680 C C . MET A 1 88 ? 13.658 -0.761 -30.213 1.00 80.75 88 MET A C 1
ATOM 682 O O . MET A 1 88 ? 12.537 -1.038 -29.794 1.00 80.75 88 MET A O 1
ATOM 686 N N . GLN A 1 89 ? 14.730 -0.718 -29.408 1.00 88.25 89 GLN A N 1
ATOM 687 C CA . GLN A 1 89 ? 14.665 -1.029 -27.972 1.00 88.25 89 GLN A CA 1
ATOM 688 C C . GLN A 1 89 ? 13.869 0.034 -27.211 1.00 88.25 89 GLN A C 1
ATOM 690 O O . GLN A 1 89 ? 13.040 -0.317 -26.376 1.00 88.25 89 GLN A O 1
ATOM 695 N N . ARG A 1 90 ? 14.033 1.317 -27.568 1.00 89.69 90 ARG A N 1
ATOM 696 C CA . ARG A 1 90 ? 13.211 2.413 -27.027 1.00 89.69 90 ARG A CA 1
ATOM 697 C C . ARG A 1 90 ? 11.726 2.226 -27.330 1.00 89.69 90 ARG A C 1
ATOM 699 O O . ARG A 1 90 ? 10.925 2.201 -26.402 1.00 89.69 90 ARG A O 1
ATOM 706 N N . LYS A 1 91 ? 11.359 1.987 -28.595 1.00 92.88 91 LYS A N 1
ATOM 707 C CA . LYS A 1 91 ? 9.954 1.765 -28.986 1.00 92.88 91 LYS A CA 1
ATOM 708 C C . LYS A 1 91 ? 9.325 0.554 -28.276 1.00 92.88 91 LYS A C 1
ATOM 710 O O . LYS A 1 91 ? 8.152 0.607 -27.906 1.00 92.88 91 LYS A O 1
ATOM 715 N N . ALA A 1 92 ? 10.089 -0.523 -28.077 1.00 94.44 92 ALA A N 1
ATOM 716 C CA . ALA A 1 92 ? 9.642 -1.691 -27.317 1.00 94.44 92 ALA A CA 1
ATOM 717 C C . ALA A 1 92 ? 9.449 -1.361 -25.825 1.00 94.44 92 ALA A C 1
ATOM 719 O O . ALA A 1 92 ? 8.393 -1.652 -25.264 1.00 94.44 92 ALA A O 1
ATOM 720 N N . ALA A 1 93 ? 10.419 -0.686 -25.201 1.00 94.19 93 ALA A N 1
ATOM 721 C CA . ALA A 1 93 ? 10.348 -0.278 -23.801 1.00 94.19 93 ALA A CA 1
ATOM 722 C C . ALA A 1 93 ? 9.189 0.694 -23.526 1.00 94.19 93 ALA A C 1
ATOM 724 O O . ALA A 1 93 ? 8.485 0.526 -22.539 1.00 94.19 93 ALA A O 1
ATOM 725 N N . GLU A 1 94 ? 8.908 1.648 -24.419 1.00 95.19 94 GLU A N 1
ATOM 726 C CA . GLU A 1 94 ? 7.705 2.492 -24.346 1.00 95.19 94 GLU A CA 1
ATOM 727 C C . GLU A 1 94 ? 6.402 1.675 -24.360 1.00 95.19 94 GLU A C 1
ATOM 729 O O . GLU A 1 94 ? 5.426 2.048 -23.707 1.00 95.19 94 GLU A O 1
ATOM 734 N N . GLY A 1 95 ? 6.368 0.564 -25.107 1.00 97.50 95 GLY A N 1
ATOM 735 C CA . GLY A 1 95 ? 5.260 -0.392 -25.087 1.00 97.50 95 GLY A CA 1
ATOM 736 C C . GLY A 1 95 ? 5.049 -0.962 -23.688 1.00 97.50 95 GLY A C 1
ATOM 737 O O . GLY A 1 95 ? 3.969 -0.801 -23.119 1.00 97.50 95 GLY A O 1
ATOM 738 N N . TYR A 1 96 ? 6.111 -1.520 -23.108 1.00 97.94 96 TYR A N 1
ATOM 739 C CA . TYR A 1 96 ? 6.098 -2.073 -21.755 1.00 97.94 96 TYR A CA 1
ATOM 740 C C . TYR A 1 96 ? 5.831 -1.020 -20.665 1.00 97.94 96 TYR A C 1
ATOM 742 O O . TYR A 1 96 ? 5.120 -1.307 -19.708 1.00 97.94 96 TYR A O 1
ATOM 750 N N . MET A 1 97 ? 6.293 0.227 -20.819 1.00 97.88 97 MET A N 1
ATOM 751 C CA . MET A 1 97 ? 5.964 1.325 -19.896 1.00 97.88 97 MET A CA 1
ATOM 752 C C . MET A 1 97 ? 4.466 1.667 -19.921 1.00 97.88 97 MET A C 1
ATOM 754 O O . MET A 1 97 ? 3.870 1.911 -18.869 1.00 97.88 97 MET A O 1
ATOM 758 N N . ARG A 1 98 ? 3.830 1.665 -21.104 1.00 98.19 98 ARG A N 1
ATOM 759 C CA . ARG A 1 98 ? 2.374 1.873 -21.237 1.00 98.19 98 ARG A CA 1
ATOM 760 C C . ARG A 1 98 ? 1.580 0.705 -20.654 1.00 98.19 98 ARG A C 1
ATOM 762 O O . ARG A 1 98 ? 0.570 0.931 -19.995 1.00 98.19 98 ARG A O 1
ATOM 769 N N . GLU A 1 99 ? 2.034 -0.523 -20.878 1.00 97.88 99 GLU A N 1
ATOM 770 C CA . GLU A 1 99 ? 1.426 -1.737 -20.329 1.00 97.88 99 GLU A CA 1
ATOM 771 C C . GLU A 1 99 ? 1.546 -1.797 -18.797 1.00 97.88 99 GLU A C 1
ATOM 773 O O . GLU A 1 99 ? 0.536 -1.934 -18.109 1.00 97.88 99 GLU A O 1
ATOM 778 N N . GLY A 1 100 ? 2.741 -1.565 -18.248 1.00 97.81 100 GLY A N 1
ATOM 779 C CA . GLY A 1 100 ? 2.965 -1.483 -16.804 1.00 97.81 100 GLY A CA 1
ATOM 780 C C . GLY A 1 100 ? 2.127 -0.391 -16.143 1.00 97.81 100 GLY A C 1
ATOM 781 O O . GLY A 1 100 ? 1.535 -0.625 -15.094 1.00 97.81 100 GLY A O 1
ATOM 782 N N . SER A 1 101 ? 1.974 0.767 -16.796 1.00 98.00 101 SER A N 1
ATOM 783 C CA . SER A 1 101 ? 1.100 1.847 -16.312 1.00 98.00 101 SER A CA 1
ATOM 784 C C . SER A 1 101 ? -0.383 1.455 -16.311 1.00 98.00 101 SER A C 1
ATOM 786 O O . SER A 1 101 ? -1.113 1.841 -15.401 1.00 98.00 101 SER A O 1
ATOM 788 N N . ARG A 1 102 ? -0.844 0.662 -17.292 1.00 98.44 102 ARG A N 1
ATOM 789 C CA . ARG A 1 102 ? -2.214 0.113 -17.301 1.00 98.44 102 ARG A CA 1
ATOM 790 C C . ARG A 1 102 ? -2.429 -0.862 -16.146 1.00 98.44 102 ARG A C 1
ATOM 792 O O . ARG A 1 102 ? -3.425 -0.731 -15.443 1.00 98.44 102 ARG A O 1
ATOM 799 N N . PHE A 1 103 ? -1.497 -1.790 -15.922 1.00 98.19 103 PHE A N 1
ATOM 800 C CA . PHE A 1 103 ? -1.577 -2.725 -14.798 1.00 98.19 103 PHE A CA 1
ATOM 801 C C . PHE A 1 103 ? -1.503 -2.016 -13.440 1.00 98.19 103 PHE A C 1
ATOM 803 O O . PHE A 1 103 ? -2.284 -2.345 -12.554 1.00 98.19 103 PHE A O 1
ATOM 810 N N . PHE A 1 104 ? -0.639 -1.006 -13.295 1.00 97.62 104 PHE A N 1
ATOM 811 C CA . PHE A 1 104 ? -0.514 -0.208 -12.072 1.00 97.62 104 PHE A CA 1
ATOM 812 C C . PHE A 1 104 ? -1.819 0.524 -11.735 1.00 97.62 104 PHE A C 1
ATOM 814 O O . PHE A 1 104 ? -2.316 0.422 -10.619 1.00 97.62 104 PHE A O 1
ATOM 821 N N . ASN A 1 105 ? -2.424 1.198 -12.718 1.00 96.44 105 ASN A N 1
ATOM 822 C CA . ASN A 1 105 ? -3.700 1.896 -12.535 1.00 96.44 105 ASN A CA 1
ATOM 823 C C . ASN A 1 105 ? -4.881 0.941 -12.277 1.00 96.44 105 ASN A C 1
ATOM 825 O O . ASN A 1 105 ? -5.901 1.368 -11.746 1.00 96.44 105 ASN A O 1
ATOM 829 N N . ALA A 1 106 ? -4.752 -0.334 -12.652 1.00 96.56 106 ALA A N 1
ATOM 830 C CA . ALA A 1 106 ? -5.725 -1.386 -12.371 1.00 96.56 106 ALA A CA 1
ATOM 831 C C . ALA A 1 106 ? -5.473 -2.116 -11.032 1.00 96.56 106 ALA A C 1
ATOM 833 O O . ALA A 1 106 ? -6.149 -3.103 -10.755 1.00 96.56 106 ALA A O 1
ATOM 834 N N . GLY A 1 107 ? -4.484 -1.693 -10.230 1.00 94.62 107 GLY A N 1
ATOM 835 C CA . GLY A 1 107 ? -4.100 -2.364 -8.978 1.00 94.62 107 GLY A CA 1
ATOM 836 C C . GLY A 1 107 ? -3.370 -3.702 -9.168 1.00 94.62 107 GLY A C 1
ATOM 837 O O . GLY A 1 107 ? -3.096 -4.406 -8.207 1.00 94.62 107 GLY A O 1
ATOM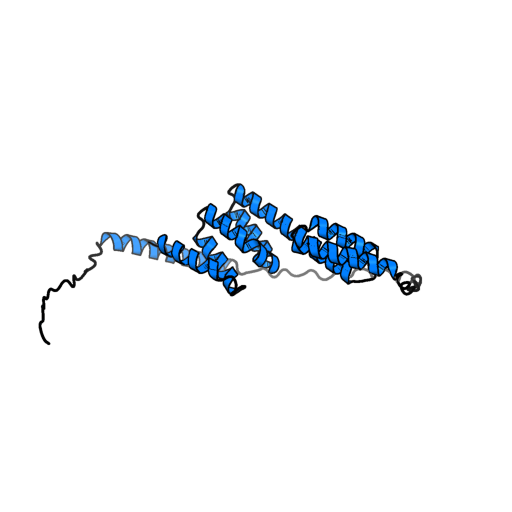 838 N N . SER A 1 108 ? -3.016 -4.086 -10.398 1.00 97.19 108 SER A N 1
ATOM 839 C CA . SER A 1 108 ? -2.288 -5.331 -10.672 1.00 97.19 108 SER A CA 1
ATOM 840 C C . SER A 1 108 ? -0.777 -5.106 -10.563 1.00 97.19 108 SER A C 1
ATOM 842 O O . SER A 1 108 ? -0.033 -5.190 -11.544 1.00 97.19 108 SER A O 1
ATOM 844 N N . PHE A 1 109 ? -0.302 -4.779 -9.359 1.00 97.06 109 PHE A N 1
ATOM 845 C CA . PHE A 1 109 ? 1.087 -4.365 -9.137 1.00 97.06 109 PHE A CA 1
ATOM 846 C C . PHE A 1 109 ? 2.103 -5.458 -9.505 1.00 97.06 109 PHE A C 1
ATOM 848 O O . PHE A 1 109 ? 3.137 -5.164 -10.100 1.00 97.06 109 PHE A O 1
ATOM 855 N N . THR A 1 110 ? 1.789 -6.739 -9.293 1.00 96.94 110 THR A N 1
ATOM 856 C CA . THR A 1 110 ? 2.670 -7.849 -9.712 1.00 96.94 110 THR A CA 1
ATOM 857 C C . THR A 1 110 ? 2.829 -7.959 -11.237 1.00 96.94 110 THR A C 1
ATOM 859 O O . THR A 1 110 ? 3.914 -8.303 -11.715 1.00 96.94 110 THR A O 1
ATOM 862 N N . ALA A 1 111 ? 1.792 -7.636 -12.019 1.00 97.56 111 ALA A N 1
ATOM 863 C CA . ALA A 1 111 ? 1.868 -7.560 -13.480 1.00 97.56 111 ALA A CA 1
ATOM 864 C C . ALA A 1 111 ? 2.578 -6.274 -13.938 1.00 97.56 111 ALA A C 1
ATOM 866 O O . ALA A 1 111 ? 3.446 -6.325 -14.813 1.00 97.56 111 ALA A O 1
ATOM 867 N N . ALA A 1 112 ? 2.292 -5.144 -13.284 1.00 98.38 112 ALA A N 1
ATOM 868 C CA . ALA A 1 112 ? 2.963 -3.869 -13.529 1.00 98.38 112 ALA A CA 1
ATOM 869 C C . ALA A 1 112 ? 4.482 -3.977 -13.328 1.00 98.38 112 ALA A C 1
ATOM 871 O O . ALA A 1 112 ? 5.252 -3.559 -14.190 1.00 98.38 112 ALA A O 1
ATOM 872 N N . ARG A 1 113 ? 4.913 -4.622 -12.235 1.00 98.25 113 ARG A N 1
ATOM 873 C CA . ARG A 1 113 ? 6.320 -4.884 -11.906 1.00 98.25 113 ARG A CA 1
ATOM 874 C C . ARG A 1 113 ? 7.024 -5.640 -13.029 1.00 98.25 113 ARG A C 1
ATOM 876 O O . ARG A 1 113 ? 8.098 -5.227 -13.453 1.00 98.25 113 ARG A O 1
ATOM 883 N N . LYS A 1 114 ? 6.411 -6.711 -13.552 1.00 98.31 114 LYS A N 1
ATOM 884 C CA . LYS A 1 114 ? 6.965 -7.491 -14.674 1.00 98.31 114 LYS A CA 1
ATOM 885 C C . LYS A 1 114 ? 7.178 -6.617 -15.913 1.00 98.31 114 LYS A C 1
ATOM 887 O O . LYS A 1 114 ? 8.267 -6.645 -16.477 1.00 98.31 114 LYS A O 1
ATOM 892 N N . ALA A 1 115 ? 6.184 -5.813 -16.292 1.00 98.00 115 ALA A N 1
ATOM 893 C CA . ALA A 1 115 ? 6.279 -4.921 -17.448 1.00 98.00 115 ALA A CA 1
ATOM 894 C C . ALA A 1 115 ? 7.319 -3.795 -17.253 1.00 98.00 115 ALA A C 1
ATOM 896 O O . ALA A 1 115 ? 8.091 -3.487 -18.159 1.00 98.00 115 ALA A O 1
ATOM 897 N N . PHE A 1 116 ? 7.417 -3.195 -16.065 1.00 98.12 116 PHE A N 1
ATOM 898 C CA . PHE A 1 116 ? 8.442 -2.177 -15.818 1.00 98.12 116 PHE A CA 1
ATOM 899 C C . PHE A 1 116 ? 9.859 -2.763 -15.742 1.00 98.12 116 PHE A C 1
ATOM 901 O O . PHE A 1 116 ? 10.792 -2.137 -16.244 1.00 98.12 116 PHE A O 1
ATOM 908 N N . LEU A 1 117 ? 10.032 -3.983 -15.220 1.00 97.94 117 LEU A N 1
ATOM 909 C CA . LEU A 1 117 ? 11.313 -4.696 -15.262 1.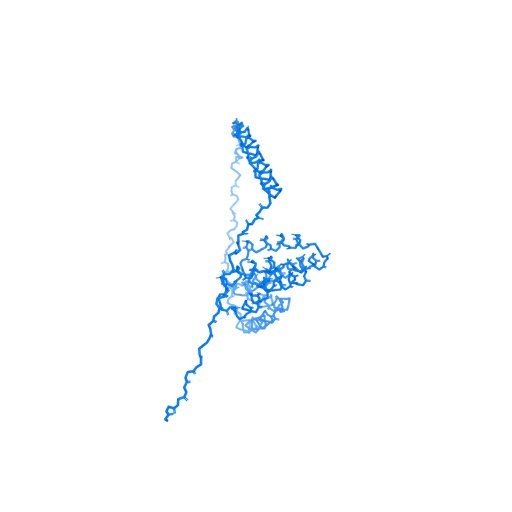00 97.94 117 LEU A CA 1
ATOM 910 C C . LEU A 1 117 ? 11.738 -5.035 -16.702 1.00 97.94 117 LEU A C 1
ATOM 912 O O . LEU A 1 117 ? 12.914 -4.878 -17.031 1.00 97.94 117 LEU A O 1
ATOM 916 N N . THR A 1 118 ? 10.818 -5.429 -17.596 1.00 97.44 118 THR A N 1
ATOM 9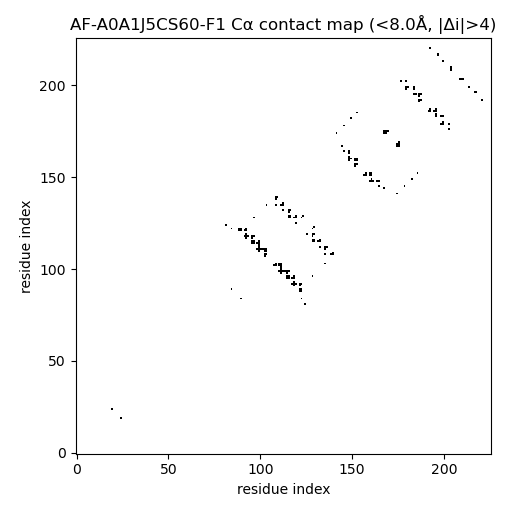17 C CA . THR A 1 118 ? 11.163 -5.628 -19.019 1.00 97.44 118 THR A CA 1
ATOM 918 C C . THR A 1 118 ? 11.514 -4.311 -19.715 1.00 97.44 118 THR A C 1
ATOM 920 O O . THR A 1 118 ? 12.471 -4.276 -20.491 1.00 97.44 118 THR A O 1
ATOM 923 N N . ALA A 1 119 ? 10.834 -3.204 -19.396 1.00 96.50 119 ALA A N 1
ATOM 924 C CA . ALA A 1 119 ? 11.223 -1.874 -19.872 1.00 96.50 119 ALA A CA 1
ATOM 925 C C . ALA A 1 119 ? 12.617 -1.450 -19.362 1.00 96.50 119 ALA A C 1
ATOM 927 O O . ALA A 1 119 ? 13.420 -0.923 -20.133 1.00 96.50 119 ALA A O 1
ATOM 928 N N . GLN A 1 120 ? 12.934 -1.721 -18.092 1.00 95.56 120 GLN A N 1
ATOM 929 C CA . GLN A 1 120 ? 14.234 -1.422 -17.486 1.00 95.56 120 GLN A CA 1
ATOM 930 C C . GLN A 1 120 ? 15.363 -2.264 -18.093 1.00 95.56 120 GLN A C 1
ATOM 932 O O . GLN A 1 120 ? 16.440 -1.735 -18.352 1.00 95.56 120 GLN A O 1
ATOM 937 N N . ALA A 1 121 ? 15.120 -3.543 -18.389 1.00 94.69 121 ALA A N 1
ATOM 938 C CA . ALA A 1 121 ? 16.093 -4.405 -19.062 1.00 94.69 121 ALA A CA 1
ATOM 939 C C . ALA A 1 121 ? 16.435 -3.919 -20.486 1.00 94.69 121 ALA A C 1
ATOM 941 O O . ALA A 1 121 ? 17.568 -4.078 -20.940 1.00 94.69 121 ALA A O 1
ATOM 942 N N . LEU A 1 122 ? 15.475 -3.296 -21.180 1.00 93.44 122 LEU A N 1
ATOM 943 C CA . LEU A 1 122 ? 15.680 -2.685 -22.498 1.00 93.44 122 LEU A CA 1
ATOM 944 C C . LEU A 1 122 ? 16.361 -1.308 -22.428 1.00 93.44 122 LEU A C 1
ATOM 946 O O . LEU A 1 122 ? 17.068 -0.936 -23.364 1.00 93.44 122 LEU A O 1
ATOM 950 N N . LEU A 1 123 ? 16.157 -0.553 -21.343 1.00 91.75 123 LEU A N 1
ATOM 951 C CA . LEU A 1 123 ? 16.699 0.796 -21.137 1.00 91.75 123 LEU A CA 1
ATOM 952 C C . LEU A 1 123 ? 17.405 0.931 -19.768 1.00 91.75 123 LEU A C 1
ATOM 954 O O . LEU A 1 123 ? 16.999 1.752 -18.944 1.00 91.75 123 LEU A O 1
ATOM 958 N N . PRO A 1 124 ? 18.496 0.181 -19.513 1.00 89.12 124 PRO A N 1
ATOM 959 C CA . PRO A 1 124 ? 19.114 0.086 -18.183 1.00 89.12 124 PRO A CA 1
ATOM 960 C C . PRO A 1 124 ? 19.796 1.377 -17.705 1.00 89.12 124 PRO A C 1
ATOM 962 O O . PRO A 1 124 ? 20.130 1.498 -16.530 1.00 89.12 124 PRO A O 1
ATOM 965 N N . PHE A 1 125 ? 20.017 2.339 -18.607 1.00 88.38 125 PHE A N 1
ATOM 966 C CA . PHE A 1 125 ? 20.620 3.642 -18.308 1.00 88.38 125 PHE A CA 1
ATOM 967 C C . PHE A 1 125 ? 19.592 4.779 -18.200 1.00 88.38 125 PHE A C 1
ATOM 969 O O . PHE A 1 125 ? 19.980 5.916 -17.936 1.00 88.38 125 PHE A O 1
ATOM 976 N N . GLU A 1 126 ? 18.302 4.511 -18.426 1.00 89.19 126 GLU A N 1
ATOM 977 C CA . GLU A 1 126 ? 17.250 5.520 -18.288 1.00 89.19 126 GLU A CA 1
ATOM 978 C C . GLU A 1 126 ? 16.597 5.416 -16.904 1.00 89.19 126 GLU A C 1
ATOM 980 O O . GLU A 1 126 ? 16.284 4.331 -16.416 1.00 89.19 126 GLU A O 1
ATOM 985 N N . SER A 1 127 ? 16.384 6.559 -16.251 1.00 92.81 127 SER A N 1
ATOM 986 C CA . SER A 1 127 ? 15.820 6.606 -14.898 1.00 92.81 127 SER A CA 1
ATOM 987 C C . SER A 1 127 ? 14.327 6.276 -14.856 1.00 92.81 127 SER A C 1
ATOM 989 O O . SER A 1 127 ? 13.854 5.769 -13.842 1.00 92.81 127 SER A O 1
ATOM 991 N N . ALA A 1 128 ? 13.579 6.534 -15.934 1.00 92.56 128 ALA A N 1
ATOM 992 C CA . ALA A 1 128 ? 12.122 6.415 -15.935 1.00 92.56 128 ALA A CA 1
ATOM 993 C C . ALA A 1 128 ? 11.610 4.978 -15.672 1.00 92.56 128 ALA A C 1
ATOM 995 O O . ALA A 1 128 ? 10.747 4.831 -14.804 1.00 92.56 128 ALA A O 1
ATOM 996 N N . PRO A 1 129 ? 12.142 3.905 -16.302 1.00 93.81 129 PRO A N 1
ATOM 997 C CA . PRO A 1 129 ? 11.766 2.537 -15.938 1.00 93.81 129 PRO A CA 1
ATOM 998 C C . PRO A 1 129 ? 12.166 2.168 -14.506 1.00 93.81 129 PRO A C 1
ATOM 1000 O O . PRO A 1 129 ? 11.377 1.555 -13.795 1.00 93.81 129 PRO A O 1
ATOM 1003 N N . ALA A 1 130 ? 13.352 2.584 -14.046 1.00 95.00 130 ALA A N 1
ATOM 1004 C CA . ALA A 1 130 ? 13.822 2.298 -12.688 1.00 95.00 130 ALA A CA 1
ATOM 1005 C C . ALA A 1 130 ? 12.939 2.960 -11.610 1.00 95.00 130 ALA A C 1
ATOM 1007 O O . ALA A 1 130 ? 12.572 2.322 -10.625 1.00 95.00 130 ALA A O 1
ATOM 1008 N N . GLN A 1 131 ? 12.536 4.217 -11.825 1.00 96.94 131 GLN A N 1
ATOM 1009 C CA . GLN A 1 131 ? 11.581 4.925 -10.967 1.00 96.94 131 GLN A CA 1
ATOM 1010 C C . GLN A 1 131 ? 10.192 4.277 -10.999 1.00 96.94 131 GLN A C 1
ATOM 1012 O O . GLN A 1 131 ? 9.525 4.215 -9.968 1.00 96.94 131 GLN A O 1
ATOM 1017 N N . ALA A 1 132 ? 9.752 3.776 -12.158 1.00 97.25 132 ALA A N 1
ATOM 1018 C CA . ALA A 1 132 ? 8.495 3.046 -12.261 1.00 97.25 132 ALA A CA 1
ATOM 1019 C C . ALA A 1 132 ? 8.536 1.742 -11.449 1.00 97.25 132 ALA A C 1
ATOM 1021 O O . ALA A 1 132 ? 7.636 1.530 -10.644 1.00 97.25 132 ALA A O 1
ATOM 1022 N N . VAL A 1 133 ? 9.599 0.932 -11.572 1.00 97.94 133 VAL A N 1
ATOM 1023 C CA . VAL A 1 133 ? 9.802 -0.273 -10.743 1.00 97.94 133 VAL A CA 1
ATOM 1024 C C . VAL A 1 133 ? 9.755 0.078 -9.254 1.00 97.94 133 VAL A C 1
ATOM 1026 O O . VAL A 1 133 ? 8.947 -0.504 -8.540 1.00 97.94 133 VAL A O 1
ATOM 1029 N N . ALA A 1 134 ? 10.525 1.072 -8.797 1.00 97.50 134 ALA A N 1
ATOM 1030 C CA . ALA A 1 134 ? 10.550 1.474 -7.385 1.00 97.50 134 ALA A CA 1
ATOM 1031 C C . ALA A 1 134 ? 9.163 1.881 -6.843 1.00 97.50 134 ALA A C 1
ATOM 1033 O O . ALA A 1 134 ? 8.794 1.500 -5.735 1.00 97.50 134 ALA A O 1
ATOM 1034 N N . ARG A 1 135 ? 8.355 2.593 -7.643 1.00 96.31 135 ARG A N 1
ATOM 1035 C CA . ARG A 1 135 ? 6.964 2.933 -7.288 1.00 96.31 135 ARG A CA 1
ATOM 1036 C C . ARG A 1 135 ? 6.044 1.715 -7.181 1.00 96.31 135 ARG A C 1
ATOM 1038 O O . ARG A 1 135 ? 5.057 1.780 -6.456 1.00 96.31 135 ARG A O 1
ATOM 1045 N N . VAL A 1 136 ? 6.317 0.640 -7.922 1.00 97.94 136 VAL A N 1
ATOM 1046 C CA . VAL A 1 136 ? 5.533 -0.600 -7.836 1.00 97.94 136 VAL A CA 1
ATOM 1047 C C . VAL A 1 136 ? 5.972 -1.461 -6.658 1.00 97.94 136 VAL A C 1
ATOM 1049 O O . VAL A 1 136 ? 5.108 -2.021 -5.998 1.00 97.94 136 VAL A O 1
ATOM 1052 N N . GLU A 1 137 ? 7.273 -1.532 -6.360 1.00 97.62 137 GLU A N 1
ATOM 1053 C CA . GLU A 1 137 ? 7.771 -2.236 -5.167 1.00 97.62 137 GLU A CA 1
ATOM 1054 C C . GLU A 1 137 ? 7.172 -1.627 -3.892 1.00 97.62 137 GLU A C 1
ATOM 1056 O O . GLU A 1 137 ? 6.575 -2.353 -3.108 1.00 97.62 137 GLU A O 1
ATOM 1061 N N . SER A 1 138 ? 7.189 -0.294 -3.755 1.00 96.50 138 SER A N 1
ATOM 1062 C CA . SER A 1 138 ? 6.526 0.408 -2.641 1.00 96.50 138 SER A CA 1
ATOM 1063 C C . SER A 1 138 ? 5.028 0.069 -2.539 1.00 96.50 138 SER A C 1
ATOM 1065 O O . SER A 1 138 ? 4.539 -0.187 -1.444 1.00 96.50 138 SER A O 1
ATOM 1067 N N . LYS A 1 139 ? 4.296 -0.035 -3.661 1.00 96.62 139 LYS A N 1
ATOM 1068 C CA . LYS A 1 139 ? 2.878 -0.447 -3.626 1.00 96.62 139 LYS A CA 1
ATOM 1069 C C . LYS A 1 139 ? 2.663 -1.930 -3.297 1.00 96.62 139 LYS A C 1
ATOM 1071 O O . LYS A 1 139 ? 1.613 -2.275 -2.768 1.00 96.62 139 LYS A O 1
ATOM 1076 N N . LEU A 1 140 ? 3.637 -2.800 -3.560 1.00 97.25 140 LEU A N 1
ATOM 1077 C CA . LEU A 1 140 ? 3.603 -4.198 -3.116 1.00 97.25 140 LEU A CA 1
ATOM 1078 C C . LEU A 1 140 ? 3.951 -4.326 -1.625 1.00 97.25 140 LEU A C 1
ATOM 1080 O O . LEU A 1 140 ? 3.367 -5.152 -0.929 1.00 97.25 140 LEU A O 1
ATOM 1084 N N . GLU A 1 141 ? 4.878 -3.517 -1.115 1.00 97.12 141 GLU A N 1
ATOM 1085 C CA . GLU A 1 141 ? 5.188 -3.424 0.318 1.00 97.12 141 GLU A CA 1
ATOM 1086 C C . GLU A 1 141 ? 3.957 -2.944 1.106 1.00 97.12 141 GLU A C 1
ATOM 1088 O O . GLU A 1 141 ? 3.538 -3.624 2.045 1.00 97.12 141 GLU A O 1
ATOM 1093 N N . ASP A 1 142 ? 3.305 -1.876 0.637 1.00 97.25 142 ASP A N 1
ATOM 1094 C CA . ASP A 1 142 ? 1.996 -1.396 1.099 1.00 97.25 142 ASP A CA 1
ATOM 1095 C C . ASP A 1 142 ? 0.946 -2.520 1.191 1.00 97.25 142 ASP A C 1
ATOM 1097 O O . ASP A 1 142 ? 0.321 -2.704 2.237 1.00 97.25 142 ASP A O 1
ATOM 1101 N N . GLU A 1 143 ? 0.739 -3.284 0.108 1.00 97.06 143 GLU A N 1
ATOM 1102 C CA . GLU A 1 143 ? -0.234 -4.389 0.076 1.00 97.06 143 GLU A CA 1
ATOM 1103 C C . GLU A 1 143 ? 0.097 -5.491 1.090 1.00 97.06 143 GLU A C 1
ATOM 1105 O O . GLU A 1 143 ? -0.807 -6.030 1.732 1.00 97.06 143 GLU A O 1
ATOM 1110 N N . ASN A 1 144 ? 1.381 -5.817 1.271 1.00 97.56 144 ASN A N 1
ATOM 1111 C CA . ASN A 1 144 ? 1.822 -6.822 2.239 1.00 97.56 144 ASN A CA 1
ATOM 1112 C C . ASN A 1 144 ? 1.599 -6.357 3.690 1.00 97.56 144 ASN A C 1
ATOM 1114 O O . ASN A 1 144 ? 1.112 -7.131 4.520 1.00 97.56 144 ASN A O 1
ATOM 1118 N N . VAL A 1 145 ? 1.906 -5.091 3.996 1.00 98.12 145 VAL A N 1
ATOM 1119 C CA . VAL A 1 145 ? 1.635 -4.477 5.308 1.00 98.12 145 VAL A CA 1
ATOM 1120 C C . VAL A 1 145 ? 0.130 -4.455 5.578 1.00 98.12 145 VAL A C 1
ATOM 1122 O O . VAL A 1 145 ? -0.319 -4.904 6.637 1.00 98.12 145 VAL A O 1
ATOM 1125 N N . TRP A 1 146 ? -0.666 -4.017 4.599 1.00 97.81 146 TRP A N 1
ATOM 1126 C CA . TRP A 1 146 ? -2.123 -4.005 4.694 1.00 97.81 146 TRP A CA 1
ATOM 1127 C C . TRP A 1 146 ? -2.718 -5.403 4.902 1.00 97.81 146 TRP A C 1
ATOM 1129 O O . TRP A 1 146 ? -3.566 -5.582 5.779 1.00 97.81 146 TRP A O 1
ATOM 1139 N N . ALA A 1 147 ? -2.252 -6.415 4.165 1.00 98.06 147 ALA A N 1
ATOM 1140 C CA . ALA A 1 147 ? -2.692 -7.796 4.346 1.00 98.06 147 ALA A CA 1
ATOM 1141 C C . ALA A 1 147 ? -2.443 -8.278 5.787 1.00 98.06 147 ALA A C 1
ATOM 1143 O O . ALA A 1 147 ? -3.339 -8.854 6.409 1.00 98.06 147 ALA A O 1
ATOM 1144 N N . GLY A 1 148 ? -1.272 -7.962 6.353 1.00 98.38 148 GLY A N 1
ATOM 1145 C CA . GLY A 1 148 ? -0.929 -8.270 7.742 1.00 98.38 148 GLY A CA 1
ATOM 1146 C C . GLY A 1 148 ? -1.758 -7.513 8.790 1.00 98.38 148 GLY A C 1
ATOM 1147 O O . GLY A 1 148 ? -1.956 -8.033 9.889 1.00 98.38 148 GLY A O 1
ATOM 1148 N N . ILE A 1 149 ? -2.258 -6.311 8.490 1.00 98.31 149 ILE A N 1
ATOM 1149 C CA . ILE A 1 149 ? -3.201 -5.561 9.346 1.00 98.31 149 ILE A CA 1
ATOM 1150 C C . ILE A 1 149 ? -4.595 -6.196 9.275 1.00 98.31 149 ILE A C 1
ATOM 1152 O O . ILE A 1 149 ? -5.193 -6.521 10.306 1.00 98.31 149 ILE A O 1
ATOM 1156 N N . ASN A 1 150 ? -5.092 -6.415 8.056 1.00 97.75 150 ASN A N 1
ATOM 1157 C CA . ASN A 1 150 ? -6.414 -6.968 7.787 1.00 97.75 150 ASN A CA 1
ATOM 1158 C C . ASN A 1 150 ? -6.578 -8.370 8.397 1.00 97.75 150 ASN A C 1
ATOM 1160 O O . ASN A 1 150 ? -7.586 -8.656 9.037 1.00 97.75 150 ASN A O 1
ATOM 1164 N N . GLU A 1 151 ? -5.561 -9.229 8.295 1.00 98.00 151 GLU A N 1
ATOM 1165 C CA . GLU A 1 151 ? -5.579 -10.571 8.885 1.00 98.00 151 GLU A CA 1
ATOM 1166 C C . GLU A 1 151 ? -5.683 -10.545 10.426 1.00 98.00 151 GLU A C 1
ATOM 1168 O O . GLU A 1 151 ? -6.378 -11.377 11.015 1.00 98.00 151 GLU A O 1
ATOM 1173 N N . LYS A 1 152 ? -5.049 -9.575 11.105 1.00 98.25 152 LYS A N 1
ATOM 1174 C CA . LYS A 1 152 ? -5.199 -9.396 12.563 1.00 98.25 152 LYS A CA 1
ATOM 1175 C C . LYS A 1 152 ? -6.606 -8.921 12.918 1.00 98.25 152 LYS A C 1
ATOM 1177 O O . LYS A 1 152 ? -7.232 -9.477 13.818 1.00 98.25 152 LYS A O 1
ATOM 1182 N N . ALA A 1 153 ? -7.137 -7.944 12.184 1.00 97.44 153 ALA A N 1
ATOM 1183 C CA . ALA A 1 153 ? -8.485 -7.435 12.423 1.00 97.44 153 ALA A CA 1
ATOM 1184 C C . ALA A 1 153 ? -9.574 -8.491 12.138 1.00 97.44 153 ALA A C 1
ATOM 1186 O O . ALA A 1 153 ? -10.532 -8.621 12.906 1.00 97.44 153 ALA A O 1
ATOM 1187 N N . ALA A 1 154 ? -9.395 -9.312 11.098 1.00 96.31 154 ALA A N 1
ATOM 1188 C CA . ALA A 1 154 ? -10.254 -10.455 10.794 1.00 96.31 154 ALA A CA 1
ATOM 1189 C C . ALA A 1 154 ? -10.291 -11.454 11.964 1.00 96.31 154 ALA A C 1
ATOM 1191 O O . ALA A 1 154 ? -11.379 -11.823 12.411 1.00 96.31 154 ALA A O 1
ATOM 1192 N N . ARG A 1 155 ? -9.118 -11.786 12.531 1.00 97.19 155 ARG A N 1
ATOM 1193 C CA . ARG A 1 155 ? -8.959 -12.625 13.735 1.00 97.19 155 ARG A CA 1
ATOM 1194 C C . ARG A 1 155 ? -9.518 -12.010 15.029 1.00 97.19 155 ARG A C 1
ATOM 1196 O O . ARG A 1 155 ? -9.632 -12.720 16.020 1.00 97.19 155 ARG A O 1
ATOM 1203 N N . GLY A 1 156 ? -9.892 -10.728 15.027 1.00 96.25 156 GLY A N 1
ATOM 1204 C CA . GLY A 1 156 ? -10.398 -10.005 16.201 1.00 96.25 156 GLY A CA 1
ATOM 1205 C C . GLY A 1 156 ? -9.326 -9.269 17.015 1.00 96.25 156 GLY A C 1
ATOM 1206 O O . GLY A 1 156 ? -9.671 -8.551 17.949 1.00 96.25 156 GLY A O 1
ATOM 1207 N N . ASP A 1 157 ? -8.050 -9.354 16.623 1.00 97.75 157 ASP A N 1
ATOM 1208 C CA . ASP A 1 157 ? -6.897 -8.680 17.245 1.00 97.75 157 ASP A CA 1
ATOM 1209 C C . ASP A 1 157 ? -6.851 -7.175 16.874 1.00 97.75 157 ASP A C 1
ATOM 1211 O O . ASP A 1 157 ? -5.836 -6.629 16.432 1.00 97.75 157 ASP A O 1
ATOM 1215 N N . LEU A 1 158 ? -7.977 -6.473 17.031 1.00 96.88 158 LEU A N 1
ATOM 1216 C CA . LEU A 1 158 ? -8.193 -5.133 16.476 1.00 96.88 158 LEU A CA 1
ATOM 1217 C C . LEU A 1 158 ? -7.268 -4.064 17.078 1.00 96.88 158 LEU A C 1
ATOM 1219 O O . LEU A 1 158 ? -6.824 -3.170 16.366 1.00 96.88 158 LEU A O 1
ATOM 1223 N N . SER A 1 159 ? -6.889 -4.202 18.352 1.00 97.06 159 SER A N 1
ATOM 1224 C CA . SER A 1 159 ? -5.892 -3.331 18.997 1.00 97.06 159 SER A CA 1
ATOM 1225 C C . SER A 1 159 ? -4.505 -3.438 18.339 1.00 97.06 159 SER A C 1
ATOM 1227 O O . SER A 1 159 ? -3.836 -2.422 18.124 1.00 97.06 159 SER A O 1
ATOM 1229 N N . ARG A 1 160 ? -4.085 -4.651 17.947 1.00 97.88 160 ARG A N 1
ATOM 1230 C CA . ARG A 1 160 ? -2.823 -4.873 17.221 1.00 97.88 160 ARG A CA 1
ATOM 1231 C C . ARG A 1 160 ? -2.919 -4.357 15.790 1.00 97.88 160 ARG A C 1
ATOM 1233 O O . ARG A 1 160 ? -2.032 -3.638 15.356 1.00 97.88 160 ARG A O 1
ATOM 1240 N N . ALA A 1 161 ? -4.023 -4.652 15.101 1.00 98.19 161 ALA A N 1
ATOM 1241 C CA . ALA A 1 161 ? -4.284 -4.125 13.763 1.00 98.19 161 ALA A CA 1
ATOM 1242 C C . ALA A 1 161 ? -4.255 -2.584 13.733 1.00 98.19 161 ALA A C 1
ATOM 1244 O O . ALA A 1 161 ? -3.636 -2.006 12.846 1.00 98.19 161 ALA A O 1
ATOM 1245 N N . TRP A 1 162 ? -4.850 -1.922 14.733 1.00 97.56 162 TRP A N 1
ATOM 1246 C CA . TRP A 1 162 ? -4.791 -0.465 14.890 1.00 97.56 162 TRP A CA 1
ATOM 1247 C C . TRP A 1 162 ? -3.365 0.039 15.133 1.00 97.56 162 TRP A C 1
ATOM 1249 O O . TRP A 1 162 ? -2.974 1.048 14.555 1.00 97.56 162 TRP A O 1
ATOM 1259 N N . THR A 1 163 ? -2.578 -0.655 15.961 1.00 97.81 163 THR A N 1
ATOM 1260 C CA . THR A 1 163 ? -1.184 -0.272 16.246 1.00 97.81 163 THR A CA 1
ATOM 1261 C C . THR A 1 163 ? -0.322 -0.340 14.986 1.00 97.81 163 THR A C 1
ATOM 1263 O O . THR A 1 163 ? 0.367 0.625 14.661 1.00 97.81 163 THR A O 1
ATOM 1266 N N . ASP A 1 164 ? -0.421 -1.440 14.239 1.00 98.00 164 ASP A N 1
ATOM 1267 C CA . ASP A 1 164 ? 0.311 -1.641 12.987 1.00 98.00 164 ASP A CA 1
ATOM 1268 C C . ASP A 1 164 ? -0.118 -0.618 11.920 1.00 98.00 164 ASP A C 1
ATOM 1270 O O . ASP A 1 164 ? 0.728 0.011 11.283 1.00 98.00 164 ASP A O 1
ATOM 1274 N N . PHE A 1 165 ? -1.430 -0.388 11.773 1.00 98.12 165 PHE A N 1
ATOM 1275 C CA . PHE A 1 165 ? -1.984 0.617 10.863 1.00 98.12 165 PHE A CA 1
ATOM 1276 C C . PHE A 1 165 ? -1.516 2.036 11.207 1.00 98.12 165 PHE A C 1
ATOM 1278 O O . PHE A 1 165 ? -1.128 2.789 10.312 1.00 98.12 165 PHE A O 1
ATOM 1285 N N . ALA A 1 166 ? -1.535 2.404 12.491 1.00 97.38 166 ALA A N 1
ATOM 1286 C CA . ALA A 1 166 ? -1.100 3.715 12.958 1.00 97.38 166 ALA A CA 1
ATOM 1287 C C . ALA A 1 166 ? 0.408 3.924 12.757 1.00 97.38 166 ALA A C 1
ATOM 1289 O O . ALA A 1 166 ? 0.810 5.032 12.414 1.00 97.38 166 ALA A O 1
ATOM 1290 N N . SER A 1 167 ? 1.225 2.874 12.915 1.00 97.19 167 SER A N 1
ATOM 1291 C CA . SER A 1 167 ? 2.664 2.928 12.631 1.00 97.19 167 SER A CA 1
ATOM 1292 C C . SER A 1 167 ? 2.929 3.146 11.140 1.00 97.19 167 SER A C 1
ATOM 1294 O O . SER A 1 167 ? 3.605 4.103 10.785 1.00 97.19 167 SER A O 1
ATOM 1296 N N . ALA A 1 168 ? 2.342 2.327 10.260 1.00 97.12 168 ALA A N 1
ATOM 1297 C CA . ALA A 1 168 ? 2.514 2.472 8.809 1.00 97.12 168 ALA A CA 1
ATOM 1298 C C . ALA A 1 168 ? 2.019 3.841 8.295 1.00 97.12 168 ALA A C 1
ATOM 1300 O O . ALA A 1 168 ? 2.675 4.493 7.489 1.00 97.12 168 ALA A O 1
ATOM 1301 N N . SER A 1 169 ? 0.896 4.320 8.837 1.00 96.88 169 SER A N 1
ATOM 1302 C CA . SER A 1 169 ? 0.313 5.628 8.511 1.00 96.88 169 SER A CA 1
ATOM 1303 C C . SER A 1 169 ? 1.106 6.835 9.026 1.00 96.88 169 SER A C 1
ATOM 1305 O O . SER A 1 169 ? 0.863 7.952 8.568 1.00 96.88 169 SER A O 1
ATOM 1307 N N . ALA A 1 170 ? 1.986 6.653 10.016 1.00 94.75 170 ALA A N 1
ATOM 1308 C CA . ALA A 1 170 ? 2.811 7.734 10.552 1.00 94.75 170 ALA A CA 1
ATOM 1309 C C . ALA A 1 170 ? 3.991 8.059 9.625 1.00 94.75 170 ALA A C 1
ATOM 1311 O O . ALA A 1 170 ? 4.348 9.230 9.486 1.00 94.75 170 ALA A O 1
ATOM 1312 N N . ASP A 1 171 ? 4.551 7.031 8.984 1.00 92.50 171 ASP A N 1
ATOM 1313 C CA . ASP A 1 171 ? 5.697 7.149 8.082 1.00 92.50 171 ASP A CA 1
ATOM 1314 C C . ASP A 1 171 ? 5.269 7.410 6.623 1.00 92.50 171 ASP A C 1
ATOM 1316 O O . ASP A 1 171 ? 5.955 8.143 5.907 1.00 92.50 171 ASP A O 1
ATOM 1320 N N . ASP A 1 172 ? 4.118 6.875 6.186 1.00 95.50 172 ASP A N 1
ATOM 1321 C CA . ASP A 1 172 ? 3.628 6.989 4.807 1.00 95.50 172 ASP A CA 1
ATOM 1322 C C . ASP A 1 172 ? 2.189 7.564 4.725 1.00 95.50 172 ASP A C 1
ATOM 1324 O O . ASP A 1 172 ? 1.179 6.929 5.048 1.00 95.50 172 ASP A O 1
ATOM 1328 N N . LEU A 1 173 ? 2.088 8.815 4.255 1.00 94.81 173 LEU A N 1
ATOM 1329 C CA . LEU A 1 173 ? 0.809 9.495 4.015 1.00 94.81 173 LEU A CA 1
ATOM 1330 C C . LEU A 1 173 ? 0.007 8.876 2.846 1.00 94.81 173 LEU A C 1
ATOM 1332 O O . LEU A 1 173 ? -1.203 8.700 3.006 1.00 94.81 173 LEU A O 1
ATOM 1336 N N . PRO A 1 174 ? 0.593 8.562 1.672 1.00 95.06 174 PRO A N 1
ATOM 1337 C CA . PRO A 1 174 ? -0.053 7.709 0.672 1.00 95.06 174 PRO A CA 1
ATOM 1338 C C . PRO A 1 174 ? -0.669 6.418 1.239 1.00 95.06 174 PRO A C 1
ATOM 1340 O O . PRO A 1 174 ? -1.836 6.161 0.947 1.00 95.06 174 PRO A O 1
ATOM 1343 N N . PHE A 1 175 ? 0.037 5.659 2.085 1.00 97.00 175 PHE A N 1
ATOM 1344 C CA . PHE A 1 175 ? -0.492 4.465 2.756 1.00 97.00 175 PHE A CA 1
ATOM 1345 C C . PHE A 1 175 ? -1.740 4.808 3.579 1.00 97.00 175 PHE A C 1
ATOM 1347 O O . PHE A 1 175 ? -2.804 4.219 3.371 1.00 97.00 175 PHE A O 1
ATOM 1354 N N . PHE A 1 176 ? -1.657 5.818 4.455 1.00 97.00 176 PHE A N 1
ATOM 1355 C CA . PHE A 1 176 ? -2.807 6.276 5.244 1.00 97.00 176 PHE A CA 1
ATOM 1356 C C . PHE A 1 176 ? -4.012 6.615 4.353 1.00 97.00 176 PHE A C 1
ATOM 1358 O O . PHE A 1 176 ? -5.149 6.251 4.659 1.00 97.00 176 PHE A O 1
ATOM 1365 N N . LEU A 1 177 ? -3.781 7.318 3.244 1.00 94.56 177 LEU A N 1
ATOM 1366 C CA . LEU A 1 177 ? -4.838 7.780 2.348 1.00 94.56 177 LEU A CA 1
ATOM 1367 C C . LEU A 1 177 ? -5.451 6.675 1.476 1.00 94.56 177 LEU A C 1
ATOM 1369 O O . LEU A 1 177 ? -6.606 6.812 1.068 1.00 94.56 177 LEU A O 1
ATOM 1373 N N . ASP A 1 178 ? -4.712 5.612 1.180 1.00 94.25 178 ASP A N 1
ATOM 1374 C CA . ASP A 1 178 ? -5.220 4.493 0.389 1.00 94.25 178 ASP A CA 1
ATOM 1375 C C . ASP A 1 178 ? -5.934 3.457 1.287 1.00 94.25 178 ASP A C 1
ATOM 1377 O O . ASP A 1 178 ? -6.985 2.937 0.906 1.00 94.25 178 ASP A O 1
ATOM 1381 N N . TYR A 1 179 ? -5.447 3.225 2.517 1.00 96.94 179 TYR A N 1
ATOM 1382 C CA . TYR A 1 179 ? -5.960 2.175 3.415 1.00 96.94 179 TYR A CA 1
ATOM 1383 C C . TYR A 1 179 ? -6.887 2.645 4.545 1.00 96.94 179 TYR A C 1
ATOM 1385 O O . TYR A 1 179 ? -7.551 1.811 5.163 1.00 96.94 179 TYR A O 1
ATOM 1393 N N . THR A 1 180 ? -7.033 3.951 4.794 1.00 96.62 180 THR A N 1
ATOM 1394 C CA . THR A 1 180 ? -8.037 4.436 5.764 1.00 96.62 180 THR A CA 1
ATOM 1395 C C . THR A 1 180 ? -9.471 4.009 5.409 1.00 96.62 180 THR A C 1
ATOM 1397 O O . THR A 1 180 ? -10.148 3.497 6.300 1.00 96.62 180 THR A O 1
ATOM 1400 N N . PRO A 1 181 ? -9.975 4.158 4.164 1.00 94.62 181 PRO A N 1
ATOM 1401 C CA . PRO A 1 181 ? -11.349 3.764 3.838 1.00 94.62 181 PRO A CA 1
ATOM 1402 C C . PRO A 1 181 ? -11.679 2.281 4.116 1.00 94.62 181 PRO A C 1
ATOM 1404 O O . PRO A 1 181 ? -12.686 2.034 4.786 1.00 94.62 181 PRO A O 1
ATOM 1407 N N . PRO A 1 182 ? -10.875 1.279 3.690 1.00 96.31 182 PRO A N 1
ATOM 1408 C CA . PRO A 1 182 ? -11.156 -0.111 4.043 1.00 96.31 182 PRO A CA 1
ATOM 1409 C C . PRO A 1 182 ? -10.946 -0.397 5.538 1.00 96.31 182 PRO A C 1
ATOM 1411 O O . PRO A 1 182 ? -11.695 -1.196 6.096 1.00 96.31 182 PRO A O 1
ATOM 1414 N N . PHE A 1 183 ? -10.005 0.268 6.221 1.00 96.94 183 PHE A N 1
ATOM 1415 C CA . PHE A 1 183 ? -9.823 0.077 7.665 1.00 96.94 183 PHE A CA 1
ATOM 1416 C C . PHE A 1 183 ? -10.984 0.644 8.491 1.00 96.94 183 PHE A C 1
ATOM 1418 O O . PHE A 1 183 ? -11.443 -0.007 9.426 1.00 96.94 183 PHE A O 1
ATOM 1425 N N . ALA A 1 184 ? -11.537 1.795 8.102 1.00 95.44 184 ALA A N 1
ATOM 1426 C CA . ALA A 1 184 ? -12.742 2.349 8.713 1.00 95.44 184 ALA A CA 1
ATOM 1427 C C . ALA A 1 184 ? -13.940 1.391 8.590 1.00 95.44 184 ALA A C 1
ATOM 1429 O O . ALA A 1 184 ? -14.626 1.149 9.578 1.00 95.44 184 ALA A O 1
ATOM 1430 N N . LYS A 1 185 ? -14.131 0.750 7.428 1.00 94.62 185 LYS A N 1
ATOM 1431 C CA . LYS A 1 185 ? -15.173 -0.276 7.251 1.00 94.62 185 LYS A CA 1
ATOM 1432 C C . LYS A 1 185 ? -14.999 -1.465 8.206 1.00 94.62 185 LYS A C 1
ATOM 1434 O O . LYS A 1 185 ? -15.978 -1.965 8.746 1.00 94.62 185 LYS A O 1
ATOM 1439 N N . ILE A 1 186 ? -13.761 -1.898 8.450 1.00 96.12 186 ILE A N 1
ATOM 1440 C CA . ILE A 1 186 ? -13.473 -2.964 9.422 1.00 96.12 186 ILE A CA 1
ATOM 1441 C C . ILE A 1 186 ? -13.818 -2.511 10.851 1.00 96.12 186 ILE A C 1
ATOM 1443 O O . ILE A 1 186 ? -14.357 -3.299 11.622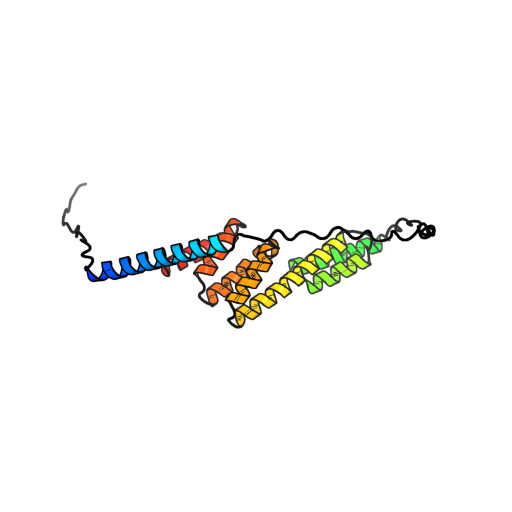 1.00 96.12 186 ILE A O 1
ATOM 1447 N N . LEU A 1 187 ? -13.550 -1.250 11.209 1.00 95.44 187 LEU A N 1
ATOM 1448 C CA . LEU A 1 187 ? -13.950 -0.690 12.507 1.00 95.44 187 LEU A CA 1
ATOM 1449 C C . LEU A 1 187 ? -15.481 -0.651 12.652 1.00 95.44 187 LEU A C 1
ATOM 1451 O O . LEU A 1 187 ? -15.986 -1.072 13.692 1.00 95.44 187 LEU A O 1
ATOM 1455 N N . GLU A 1 188 ? -16.213 -0.245 11.607 1.00 93.44 188 GLU A N 1
ATOM 1456 C CA . GLU A 1 188 ? -17.684 -0.284 11.568 1.00 93.44 188 GLU A CA 1
ATOM 1457 C C . GLU A 1 188 ? -18.210 -1.713 11.802 1.00 93.44 188 GLU A C 1
ATOM 1459 O O . GLU A 1 188 ? -19.018 -1.944 12.702 1.00 93.44 188 GLU A O 1
ATOM 1464 N N . GLU A 1 189 ? -17.705 -2.693 11.042 1.00 95.00 189 GLU A N 1
ATOM 1465 C CA . GLU A 1 189 ? -18.099 -4.110 11.129 1.00 95.00 189 GLU A CA 1
ATOM 1466 C C . GLU A 1 189 ? -17.805 -4.747 12.500 1.00 95.00 189 GLU A C 1
ATOM 1468 O O . GLU A 1 189 ? -18.465 -5.713 12.888 1.00 95.00 189 GLU A O 1
ATOM 1473 N N . LYS A 1 190 ? -16.829 -4.216 13.248 1.00 95.19 190 LYS A N 1
ATOM 1474 C CA . LYS A 1 190 ? -16.494 -4.648 14.616 1.00 95.19 190 LYS A CA 1
ATOM 1475 C C . LYS A 1 190 ? -17.193 -3.823 15.709 1.00 95.19 190 LYS A C 1
ATOM 1477 O O . LYS A 1 190 ? -17.069 -4.172 16.879 1.00 95.19 190 LYS A O 1
ATOM 1482 N N . GLY A 1 191 ? -17.939 -2.775 15.351 1.00 94.38 191 GLY A N 1
ATOM 1483 C CA . GLY A 1 191 ? -18.656 -1.901 16.288 1.00 94.38 191 GLY A CA 1
ATOM 1484 C C . GLY A 1 191 ? -17.812 -0.782 16.918 1.00 94.38 191 GLY A C 1
ATOM 1485 O O . GLY A 1 191 ? -18.287 -0.098 17.822 1.00 94.38 191 GLY A O 1
ATOM 1486 N N . GLU A 1 192 ? -16.592 -0.541 16.434 1.00 94.62 192 GLU A N 1
ATOM 1487 C CA . GLU A 1 192 ? -15.659 0.482 16.937 1.00 94.62 192 GLU A CA 1
ATOM 1488 C C . GLU A 1 192 ? -15.960 1.890 16.379 1.00 94.62 192 GLU A C 1
ATOM 1490 O O . GLU A 1 192 ? -15.078 2.607 15.895 1.00 94.62 192 GLU A O 1
ATOM 1495 N N . ILE A 1 193 ? -17.227 2.310 16.459 1.00 90.56 193 ILE A N 1
ATOM 1496 C CA . ILE A 1 193 ? -17.755 3.529 15.813 1.00 90.56 193 ILE A CA 1
ATOM 1497 C C . ILE A 1 193 ? -16.996 4.802 16.242 1.00 90.56 193 ILE A C 1
ATOM 1499 O O . ILE A 1 193 ? -16.792 5.719 15.447 1.00 90.56 193 ILE A O 1
ATOM 1503 N N . ALA A 1 194 ? -16.531 4.877 17.494 1.00 90.00 194 ALA A N 1
ATOM 1504 C CA . ALA A 1 194 ? -15.751 6.021 17.976 1.00 90.00 194 ALA A CA 1
ATOM 1505 C C . ALA A 1 194 ? -14.379 6.134 17.280 1.00 90.00 194 ALA A C 1
ATOM 1507 O O . ALA A 1 194 ? -13.952 7.232 16.906 1.00 90.00 194 ALA A O 1
ATOM 1508 N N . SER A 1 195 ? -13.712 4.995 17.075 1.00 93.38 195 SER A N 1
ATOM 1509 C CA . SER A 1 195 ? -12.420 4.893 16.391 1.00 93.38 195 SER A CA 1
ATOM 1510 C C . SER A 1 195 ? -12.573 5.188 14.896 1.00 93.38 195 SER A C 1
ATOM 1512 O O . SER A 1 195 ? -11.810 5.983 14.344 1.00 93.38 195 SER A O 1
ATOM 1514 N N . GLU A 1 196 ? -13.617 4.635 14.270 1.00 93.75 196 GLU A N 1
ATOM 1515 C CA . GLU A 1 196 ? -14.007 4.891 12.878 1.00 93.75 196 GLU A CA 1
ATOM 1516 C C . GLU A 1 196 ? -14.220 6.392 12.607 1.00 93.75 196 GLU A C 1
ATOM 1518 O O . GLU A 1 196 ? -13.571 6.974 11.735 1.00 93.75 196 GLU A O 1
ATOM 1523 N N . VAL A 1 197 ? -15.080 7.054 13.392 1.00 90.94 197 VAL A N 1
ATOM 1524 C CA . VAL A 1 197 ? -15.404 8.481 13.218 1.00 90.94 197 VAL A CA 1
ATOM 1525 C C . VAL A 1 197 ? -14.174 9.370 13.430 1.00 90.94 197 VAL A C 1
ATOM 1527 O O . VAL A 1 197 ? -13.988 10.351 12.703 1.00 90.94 197 VAL A O 1
ATOM 1530 N N . SER A 1 198 ? -13.305 9.037 14.390 1.00 92.88 198 SER A N 1
ATOM 1531 C CA . SER A 1 198 ? -12.048 9.762 14.626 1.00 92.88 198 SER A CA 1
ATOM 1532 C C . SER A 1 198 ? -11.082 9.642 13.437 1.00 92.88 198 SER A C 1
ATOM 1534 O O . SER A 1 198 ? -10.522 10.642 12.963 1.00 92.88 198 SER A O 1
ATOM 1536 N N . LEU A 1 199 ? -10.944 8.425 12.903 1.00 94.69 199 LEU A N 1
ATOM 1537 C CA . LEU A 1 199 ? -10.111 8.118 11.746 1.00 94.69 199 LEU A CA 1
ATOM 1538 C C . LEU A 1 199 ? -10.620 8.842 10.486 1.00 94.69 199 LEU A C 1
ATOM 1540 O O . LEU A 1 199 ? -9.865 9.578 9.846 1.00 94.69 199 LEU A O 1
ATOM 1544 N N . LEU A 1 200 ? -11.915 8.735 10.176 1.00 92.44 200 LEU A N 1
ATOM 1545 C CA . LEU A 1 200 ? -12.516 9.363 8.994 1.00 92.44 200 LEU A CA 1
ATOM 1546 C C . LEU A 1 200 ? -12.561 10.896 9.076 1.00 92.44 200 LEU A C 1
ATOM 1548 O O . LEU A 1 200 ? -12.380 11.578 8.064 1.00 92.44 200 LEU A O 1
ATOM 1552 N N . ARG A 1 201 ? -12.716 11.471 10.276 1.00 91.31 201 ARG A N 1
ATOM 1553 C CA . ARG A 1 201 ? -12.544 12.918 10.492 1.00 91.31 201 ARG A CA 1
ATOM 1554 C C . ARG A 1 201 ? -11.125 13.373 10.142 1.00 91.31 201 ARG A C 1
ATOM 1556 O O . ARG A 1 201 ? -10.955 14.475 9.624 1.00 91.31 201 ARG A O 1
ATOM 1563 N N . THR A 1 202 ? -10.114 12.557 10.426 1.00 94.19 202 THR A N 1
ATOM 1564 C CA . THR A 1 202 ? -8.716 12.851 10.072 1.00 94.19 202 THR A CA 1
ATOM 1565 C C . THR A 1 202 ? -8.493 12.698 8.567 1.00 94.19 202 THR A C 1
ATOM 1567 O O . THR A 1 202 ? -7.957 13.608 7.936 1.00 94.19 202 THR A O 1
ATOM 1570 N N . TYR A 1 203 ? -9.018 11.629 7.966 1.00 93.19 203 TYR A N 1
ATOM 1571 C CA . TYR A 1 203 ? -8.995 11.397 6.520 1.00 93.19 203 TYR A CA 1
ATOM 1572 C C . TYR A 1 203 ? -9.578 12.563 5.711 1.00 93.19 203 TYR A C 1
ATOM 1574 O O . TYR A 1 203 ? -8.917 13.101 4.824 1.00 93.19 203 TYR A O 1
ATOM 1582 N N . CYS A 1 204 ? -10.780 13.029 6.051 1.00 89.62 204 CYS A N 1
ATOM 1583 C CA . CYS A 1 204 ? -11.450 14.084 5.286 1.00 89.62 204 CYS A CA 1
ATOM 1584 C C . CYS A 1 204 ? -10.878 15.490 5.511 1.00 89.62 204 CYS A C 1
ATOM 1586 O O . CYS A 1 204 ? -11.072 16.356 4.661 1.00 89.62 204 CYS A O 1
ATOM 1588 N N . LYS A 1 205 ? -10.123 15.729 6.596 1.00 92.06 205 LYS A N 1
ATOM 1589 C CA . LYS A 1 205 ? -9.283 16.938 6.709 1.00 92.06 205 LYS A CA 1
ATOM 1590 C C . LYS A 1 205 ? -8.172 16.948 5.653 1.00 92.06 205 LYS A C 1
ATOM 1592 O O . LYS A 1 205 ? -7.824 18.015 5.161 1.00 92.06 205 LYS A O 1
ATOM 1597 N N . LEU A 1 206 ? -7.636 15.774 5.309 1.00 92.25 206 LEU A N 1
ATOM 1598 C CA . LEU A 1 206 ? -6.555 15.604 4.333 1.00 92.25 206 LEU A CA 1
ATOM 1599 C C . LEU A 1 206 ? -7.075 15.452 2.892 1.00 92.25 206 LEU A C 1
ATOM 1601 O O . LEU A 1 206 ? -6.416 15.902 1.957 1.00 92.25 206 LEU A O 1
ATOM 1605 N N . ARG A 1 207 ? -8.280 14.897 2.694 1.00 88.81 207 ARG A N 1
ATOM 1606 C CA . ARG A 1 207 ? -8.991 14.863 1.401 1.00 88.81 207 ARG A CA 1
ATOM 1607 C C . ARG A 1 207 ? -10.411 15.459 1.501 1.00 88.81 207 ARG A C 1
ATOM 1609 O O . ARG A 1 207 ? -11.391 14.712 1.509 1.00 88.81 207 ARG A O 1
ATOM 1616 N N . PRO A 1 208 ? -10.565 16.800 1.483 1.00 81.75 208 PRO A N 1
ATOM 1617 C CA . PRO A 1 208 ? -11.875 17.455 1.595 1.00 81.75 208 PRO A CA 1
ATOM 1618 C C . PRO A 1 208 ? -12.872 17.108 0.481 1.00 81.75 208 PRO A C 1
ATOM 1620 O O . PRO A 1 208 ? -14.076 17.230 0.678 1.00 81.75 208 PRO A O 1
ATOM 1623 N N . GLN A 1 209 ? -12.403 16.666 -0.690 1.00 78.31 209 GLN A N 1
ATOM 1624 C CA . GLN A 1 209 ? -13.275 16.296 -1.814 1.00 78.31 209 GLN A CA 1
ATOM 1625 C C . GLN A 1 209 ? -13.965 14.929 -1.629 1.00 78.31 209 GLN A C 1
ATOM 1627 O O . GLN A 1 209 ? -14.962 14.657 -2.289 1.00 78.31 209 GLN A O 1
ATOM 1632 N N . SER A 1 210 ? -13.511 14.093 -0.685 1.00 71.81 210 SER A N 1
ATOM 1633 C CA . SER A 1 210 ? -14.111 12.785 -0.350 1.00 71.81 210 SER A CA 1
ATOM 1634 C C . SER A 1 210 ? -15.395 12.883 0.499 1.00 71.81 210 SER A C 1
ATOM 1636 O O . SER A 1 210 ? -15.884 11.885 1.022 1.00 71.81 210 SER A O 1
ATOM 1638 N N . PHE A 1 211 ? -15.943 14.090 0.657 1.00 63.00 211 PHE A N 1
ATOM 1639 C CA . PHE A 1 211 ? -16.960 14.455 1.648 1.00 63.00 211 PHE A CA 1
ATOM 1640 C C . PHE A 1 211 ? -18.336 13.742 1.629 1.00 63.00 211 PHE A C 1
ATOM 1642 O O . PHE A 1 211 ? -18.972 13.739 2.687 1.00 63.00 211 PHE A O 1
ATOM 1649 N N . PRO A 1 212 ? -18.868 13.184 0.514 1.00 67.25 212 PRO A N 1
ATOM 1650 C CA . PRO A 1 212 ? -20.239 12.652 0.495 1.00 67.25 212 PRO A CA 1
ATOM 1651 C C . PRO A 1 212 ? -20.516 11.532 1.507 1.00 67.25 212 PRO A C 1
ATOM 1653 O O . PRO A 1 212 ? -21.629 11.441 2.024 1.00 67.25 212 PRO A O 1
ATOM 1656 N N . GLU A 1 213 ? -19.510 10.710 1.813 1.00 59.25 213 GLU A N 1
ATOM 1657 C CA . GLU A 1 213 ? -19.632 9.579 2.740 1.00 59.25 213 GLU A CA 1
ATOM 1658 C C . GL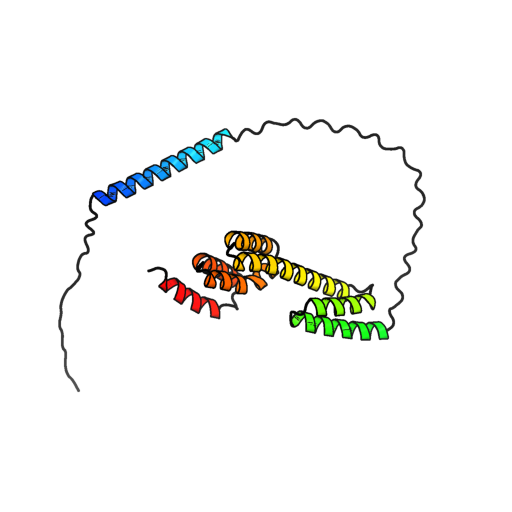U A 1 213 ? -19.789 10.040 4.200 1.00 59.25 213 GLU A C 1
ATOM 1660 O O . GLU A 1 213 ? -20.640 9.521 4.923 1.00 59.25 213 GLU A O 1
ATOM 1665 N N . LEU A 1 214 ? -19.061 11.083 4.626 1.00 60.69 214 LEU A N 1
ATOM 1666 C CA . LEU A 1 214 ? -19.089 11.551 6.020 1.00 60.69 214 LEU A CA 1
ATOM 1667 C C . LEU A 1 214 ? -20.476 11.993 6.490 1.00 60.69 214 LEU A C 1
ATOM 1669 O O . LEU A 1 214 ? -20.847 11.700 7.623 1.00 60.69 214 LEU A O 1
ATOM 1673 N N . ARG A 1 215 ? -21.274 12.653 5.637 1.00 62.75 215 ARG A N 1
ATOM 1674 C CA . ARG A 1 215 ? -22.623 13.098 6.037 1.00 62.75 215 ARG A CA 1
ATOM 1675 C C . ARG A 1 215 ? -23.545 11.931 6.400 1.00 62.75 215 ARG A C 1
ATOM 1677 O O . ARG A 1 215 ? -24.441 12.114 7.219 1.00 62.75 215 ARG A O 1
ATOM 1684 N N . LYS A 1 216 ? -23.340 10.752 5.799 1.00 69.56 216 LYS A N 1
ATOM 1685 C CA . LYS A 1 216 ? -24.092 9.525 6.119 1.00 69.56 216 LYS A CA 1
ATOM 1686 C C . LYS A 1 216 ? -23.659 8.925 7.460 1.00 69.56 216 LYS A C 1
ATOM 1688 O O . LYS A 1 216 ? -24.451 8.257 8.112 1.00 69.56 216 LYS A O 1
ATOM 1693 N N . LEU A 1 217 ? -22.404 9.136 7.855 1.00 63.94 217 LEU A N 1
ATOM 1694 C CA . LEU A 1 217 ? -21.829 8.593 9.086 1.00 63.94 217 LEU A CA 1
ATOM 1695 C C . LEU A 1 217 ? -22.073 9.508 10.287 1.00 63.94 217 LEU A C 1
ATOM 1697 O O . LEU A 1 217 ? -22.420 9.017 11.357 1.00 63.94 217 LEU A O 1
ATOM 1701 N N . GLU A 1 218 ? -22.006 10.831 10.116 1.00 63.50 218 GLU A N 1
ATOM 1702 C CA . GLU A 1 218 ? -22.393 11.781 11.169 1.00 63.50 218 GLU A CA 1
ATOM 1703 C C . GLU A 1 218 ? -23.874 11.624 11.555 1.00 63.50 218 GLU A C 1
ATOM 1705 O O . GLU A 1 218 ? -24.202 11.614 12.739 1.00 63.50 218 GLU A O 1
ATOM 1710 N N . SER A 1 219 ? -24.775 11.394 10.593 1.00 66.19 219 SER A N 1
ATOM 1711 C CA . SER A 1 219 ? -26.183 11.104 10.902 1.00 66.19 219 SER A CA 1
ATOM 1712 C C . SER A 1 219 ? -26.400 9.759 11.609 1.00 66.19 219 SER A C 1
ATOM 1714 O O . SER A 1 219 ? -27.393 9.616 12.320 1.00 66.19 219 SER A O 1
ATOM 1716 N N . ARG A 1 220 ? -25.474 8.795 11.483 1.00 65.94 220 ARG A N 1
ATOM 1717 C CA . ARG A 1 220 ? -25.504 7.523 12.229 1.00 65.94 220 ARG A CA 1
ATOM 1718 C C . ARG A 1 220 ? -24.915 7.666 13.631 1.00 65.94 220 ARG A C 1
ATOM 1720 O O . ARG A 1 220 ? -25.530 7.192 14.580 1.00 65.94 220 ARG A O 1
ATOM 1727 N N . SER A 1 221 ? -23.788 8.357 13.807 1.00 61.19 221 SER A N 1
ATOM 1728 C CA . SER A 1 221 ? -23.177 8.540 15.135 1.00 61.19 221 SER A CA 1
ATOM 1729 C C . SER A 1 221 ? -24.054 9.372 16.081 1.00 61.19 221 SER A C 1
ATOM 1731 O O . SER A 1 221 ? -24.134 9.057 17.268 1.00 61.19 221 SER A O 1
ATOM 1733 N N . PHE A 1 222 ? -24.820 10.339 15.559 1.00 58.03 222 PHE A N 1
ATOM 1734 C CA . PHE A 1 222 ? -25.846 11.063 16.326 1.00 58.03 222 PHE A CA 1
ATOM 1735 C C . PHE A 1 222 ? -26.977 10.172 16.882 1.00 58.03 222 PHE A C 1
ATOM 1737 O O . PHE A 1 222 ? -27.642 10.582 17.835 1.00 58.03 222 PHE A O 1
ATOM 1744 N N . LEU A 1 223 ? -27.207 8.975 16.324 1.00 55.78 223 LEU A N 1
ATOM 1745 C CA . LEU A 1 223 ? -28.212 8.024 16.825 1.00 55.78 223 LEU A CA 1
ATOM 1746 C C . LEU A 1 223 ? -27.691 7.148 17.974 1.00 55.78 223 LEU A C 1
ATOM 1748 O O . LEU A 1 223 ? -28.495 6.699 18.782 1.00 55.78 223 LEU A O 1
ATOM 1752 N N . PHE A 1 224 ? -26.373 6.939 18.076 1.00 54.47 224 PHE A N 1
ATOM 1753 C CA . PHE A 1 224 ? -25.739 6.140 19.138 1.00 54.47 224 PHE A CA 1
ATOM 1754 C C . PHE A 1 224 ? -25.282 6.968 20.354 1.00 54.47 224 PHE A C 1
ATOM 1756 O O . PHE A 1 224 ? -24.797 6.409 21.333 1.00 54.47 224 PHE A O 1
ATOM 1763 N N . ALA A 1 225 ? -25.428 8.295 20.306 1.00 52.56 225 ALA A N 1
ATOM 1764 C CA . ALA A 1 225 ? -25.063 9.219 21.385 1.00 52.56 225 ALA A CA 1
ATOM 1765 C C . ALA A 1 225 ? -26.246 9.601 22.310 1.00 52.56 225 ALA A C 1
ATOM 1767 O O . ALA A 1 225 ? -26.193 10.639 22.975 1.00 52.56 225 ALA A O 1
ATOM 1768 N N . LYS A 1 226 ? -27.319 8.799 22.320 1.00 47.31 226 LYS A N 1
ATOM 1769 C CA . LYS A 1 226 ? -28.522 8.951 23.156 1.00 47.31 226 LYS A CA 1
ATOM 1770 C C . LYS A 1 226 ? -28.767 7.701 23.992 1.00 47.31 226 LYS A C 1
ATOM 1772 O O . LYS A 1 226 ? -29.194 7.895 25.149 1.00 47.31 226 LYS A O 1
#

pLDDT: mean 79.22, std 19.05, range [38.34, 98.44]

Sequence (226 aa):
MNSAFGSQGGRFFERSRMNMSSDRLGVWLDRAILVLVVAILVRGAFLVLGRRPKVLLPLPVAFPVPAASRAVPRPVVMYRPPRKVPPMQRKAAEGYMREGSRFFNAGSFTAARKAFLTAQALLPFESAPAQAVARVESKLEDENVWAGINEKAARGDLSRAWTDFASASADDLPFFLDYTPPFAKILEEKGEIASEVSLLRTYCKLRPQSFPELRKLESRSFLFAK